Protein AF-X6P1G5-F1 (afdb_monomer_lite)

Sequence (223 aa):
WEVLKRPGCNILEGRSLVERRRFRFILIEAILATDMSKHKRQQDMLTELIDALNEAGVQLEMWGPTDSDDDNNDNDNDGNDNEDPPDDPDNNLQQSKRPSSPPSQIEQQPPPPPREPSVFDNKQELAAVLIPLAVHTADLSNPSKPLRLYRKWADCVMKEFWMQGDREKECGLPVTQVCDRTKTDLPTCQTGFINHVIKPWFEIWTRLLPEKFAGPLFLKNVN

Structure (mmCIF, N/CA/C/O backbone):
data_AF-X6P1G5-F1
#
_entry.id   AF-X6P1G5-F1
#
loop_
_atom_site.group_PDB
_atom_site.id
_atom_site.type_symbol
_atom_site.label_atom_id
_atom_site.label_alt_id
_atom_site.label_comp_id
_atom_site.label_asym_id
_atom_site.label_entity_id
_atom_site.label_seq_id
_atom_site.pdbx_PDB_ins_code
_atom_site.Cartn_x
_atom_site.Cartn_y
_atom_site.Cartn_z
_atom_site.occupancy
_atom_site.B_iso_or_equiv
_atom_site.auth_seq_id
_atom_site.auth_comp_id
_atom_site.auth_asym_id
_atom_site.auth_atom_id
_atom_site.pdbx_PDB_model_num
ATOM 1 N N . TRP A 1 1 ? -18.710 5.880 -2.115 1.00 90.62 1 TRP A N 1
ATOM 2 C CA . TRP A 1 1 ? -19.915 6.419 -1.439 1.00 90.62 1 TRP A CA 1
ATOM 3 C C . TRP A 1 1 ? -21.138 6.435 -2.353 1.00 90.62 1 TRP A C 1
ATOM 5 O O . TRP A 1 1 ? -22.186 5.994 -1.912 1.00 90.62 1 TRP A O 1
ATOM 15 N N . GLU A 1 2 ? -21.025 6.858 -3.620 1.00 94.12 2 GLU A N 1
ATOM 16 C CA . GLU A 1 2 ? -22.164 6.873 -4.566 1.00 94.12 2 GLU A CA 1
ATOM 17 C C . GLU A 1 2 ? -22.845 5.513 -4.764 1.00 94.12 2 GLU A C 1
ATOM 19 O O . GLU A 1 2 ? -24.065 5.444 -4.856 1.00 94.12 2 GLU A O 1
ATOM 24 N N . VAL A 1 3 ? -22.077 4.419 -4.750 1.00 95.25 3 VAL A N 1
ATOM 25 C CA . VAL A 1 3 ? -22.628 3.056 -4.851 1.00 95.25 3 VAL A CA 1
ATOM 26 C C . VAL A 1 3 ? -23.642 2.763 -3.738 1.00 95.25 3 VAL A C 1
ATOM 28 O O . VAL A 1 3 ? -24.663 2.150 -4.016 1.00 95.25 3 VAL A O 1
ATOM 31 N N . LEU A 1 4 ? -23.433 3.276 -2.519 1.00 94.25 4 LEU A N 1
ATOM 32 C CA . LEU A 1 4 ? -24.347 3.063 -1.387 1.00 94.25 4 LEU A CA 1
ATOM 33 C C . LEU A 1 4 ? -25.703 3.765 -1.565 1.00 94.25 4 LEU A C 1
ATOM 35 O O . LEU A 1 4 ? -26.645 3.437 -0.854 1.00 94.25 4 LEU A O 1
ATOM 39 N N . LYS A 1 5 ? -25.818 4.733 -2.488 1.00 93.75 5 LYS A N 1
ATOM 40 C CA . LYS A 1 5 ? -27.093 5.402 -2.799 1.00 93.75 5 LYS A CA 1
ATOM 41 C C . LYS A 1 5 ? -27.990 4.560 -3.709 1.00 93.75 5 LYS A C 1
ATOM 43 O O . LYS A 1 5 ? -29.160 4.890 -3.877 1.00 93.75 5 LYS A O 1
ATOM 48 N N . ARG A 1 6 ? -27.447 3.513 -4.340 1.00 96.69 6 ARG A N 1
ATOM 49 C CA . ARG A 1 6 ? -28.214 2.626 -5.219 1.00 96.69 6 ARG A CA 1
ATOM 50 C C . ARG A 1 6 ? -29.138 1.732 -4.376 1.00 96.69 6 ARG A C 1
ATOM 52 O O . ARG A 1 6 ? -28.715 1.290 -3.303 1.00 96.69 6 ARG A O 1
ATOM 59 N N . PRO A 1 7 ? -30.365 1.437 -4.843 1.00 96.31 7 PRO A N 1
ATOM 60 C CA . PRO A 1 7 ? -31.274 0.532 -4.142 1.00 96.31 7 PRO A CA 1
ATOM 61 C C . PRO A 1 7 ? -30.609 -0.820 -3.851 1.00 96.31 7 PRO A C 1
ATOM 63 O O . PRO A 1 7 ? -29.986 -1.400 -4.736 1.00 96.31 7 PRO A O 1
ATOM 66 N N . GLY A 1 8 ? -30.713 -1.302 -2.609 1.00 95.38 8 GLY A N 1
ATOM 67 C CA . GLY A 1 8 ? -30.140 -2.586 -2.182 1.00 95.38 8 GLY A CA 1
ATOM 68 C C . GLY A 1 8 ? -28.615 -2.616 -1.995 1.00 95.38 8 GLY A C 1
ATOM 69 O O . GLY A 1 8 ? -28.073 -3.665 -1.672 1.00 95.38 8 GLY A O 1
ATOM 70 N N . CYS A 1 9 ? -27.901 -1.497 -2.174 1.00 96.81 9 CYS A N 1
ATOM 71 C CA . CYS A 1 9 ? -26.438 -1.452 -2.033 1.00 96.81 9 CYS A CA 1
ATOM 72 C C . CYS A 1 9 ? -25.950 -0.817 -0.720 1.00 96.81 9 CYS A C 1
ATOM 74 O O . CYS A 1 9 ? -24.741 -0.714 -0.502 1.00 96.81 9 CYS A O 1
ATOM 76 N N . ASN A 1 10 ? -26.848 -0.345 0.149 1.00 96.25 10 ASN A N 1
ATOM 77 C CA . ASN A 1 10 ? -26.461 0.352 1.372 1.00 96.25 10 ASN A CA 1
ATOM 78 C C . ASN A 1 10 ? -26.113 -0.621 2.509 1.00 96.25 10 ASN A C 1
ATOM 80 O O . ASN A 1 10 ? -26.933 -0.896 3.378 1.00 96.25 10 ASN A O 1
ATOM 84 N N . ILE A 1 11 ? -24.856 -1.063 2.567 1.00 96.56 11 ILE A N 1
ATOM 85 C CA . ILE A 1 11 ? -24.353 -1.940 3.644 1.00 96.56 11 ILE A CA 1
ATOM 86 C C . ILE A 1 11 ? -24.387 -1.304 5.049 1.00 96.56 11 ILE A C 1
ATOM 88 O O . ILE A 1 11 ? -24.124 -1.977 6.039 1.00 96.56 11 ILE A O 1
ATOM 92 N N . LEU A 1 12 ? -24.680 -0.002 5.151 1.00 95.94 12 LEU A N 1
ATOM 93 C CA . LEU A 1 12 ? -24.786 0.737 6.414 1.00 95.94 12 LEU A CA 1
ATOM 94 C C . LEU A 1 12 ? -26.245 1.021 6.806 1.00 95.94 12 LEU A C 1
ATOM 96 O O . LEU A 1 12 ? -26.515 1.847 7.692 1.00 95.94 12 LEU A O 1
ATOM 100 N N . GLU A 1 13 ? -27.204 0.396 6.126 1.00 95.00 13 GLU A N 1
ATOM 101 C CA . GLU A 1 13 ? -28.609 0.436 6.512 1.00 95.00 13 GLU A CA 1
ATOM 102 C C . GLU A 1 13 ? -28.791 -0.068 7.958 1.00 95.00 13 GLU A C 1
ATOM 104 O O . GLU A 1 13 ? -28.012 -0.873 8.461 1.00 95.00 13 GLU A O 1
ATOM 109 N N . GLY A 1 14 ? -29.736 0.521 8.695 1.00 94.75 14 GLY A N 1
ATOM 110 C CA . GLY A 1 14 ? -29.936 0.227 10.123 1.00 94.75 14 GLY A CA 1
ATOM 111 C C . GLY A 1 14 ? -28.901 0.815 11.099 1.00 94.75 14 GLY A C 1
ATOM 112 O O . GLY A 1 14 ? -29.164 0.838 12.296 1.00 94.75 14 GLY A O 1
ATOM 113 N N . ARG A 1 15 ? -27.760 1.347 10.633 1.00 96.44 15 ARG A N 1
ATOM 114 C CA . ARG A 1 15 ? -26.762 2.005 11.506 1.00 96.44 15 ARG A CA 1
ATOM 115 C C . ARG A 1 15 ? -27.118 3.452 11.840 1.00 96.44 15 ARG A C 1
ATOM 117 O O . ARG A 1 15 ? -27.667 4.176 11.004 1.00 96.44 15 ARG A O 1
ATOM 124 N N . SER A 1 16 ? -26.756 3.887 13.044 1.00 97.19 16 SER A N 1
ATOM 125 C CA . SER A 1 16 ? -26.960 5.256 13.521 1.00 97.19 16 SER A CA 1
ATOM 126 C C . SER A 1 16 ? -26.148 6.273 12.712 1.00 97.19 16 SER A C 1
ATOM 128 O O . SER A 1 16 ? -25.153 5.955 12.053 1.00 97.19 16 SER A O 1
ATOM 130 N N . LEU A 1 17 ? -26.546 7.547 12.778 1.00 94.94 17 LEU A N 1
ATOM 131 C CA . LEU A 1 17 ? -25.821 8.623 12.098 1.00 94.94 17 LEU A CA 1
ATOM 132 C C . LEU A 1 17 ? -24.373 8.756 12.599 1.00 94.94 17 LEU A C 1
ATOM 134 O O . LEU A 1 17 ? -23.481 9.062 11.807 1.00 94.94 17 LEU A O 1
ATOM 138 N N . VAL A 1 18 ? -24.139 8.517 13.892 1.00 95.50 18 VAL A N 1
ATOM 139 C CA . VAL A 1 18 ? -22.808 8.593 14.511 1.00 95.50 18 VAL A CA 1
ATOM 140 C C . VAL A 1 18 ? -21.906 7.481 13.977 1.00 95.50 18 VAL A C 1
ATOM 142 O O . VAL A 1 18 ? -20.815 7.773 13.487 1.00 95.50 18 VAL A O 1
ATOM 145 N N . GLU A 1 19 ? -22.386 6.235 13.956 1.00 93.75 19 GLU A N 1
ATOM 146 C CA . GLU A 1 19 ? -21.643 5.096 13.396 1.00 93.75 19 GLU A CA 1
ATOM 147 C C . GLU A 1 19 ? -21.334 5.302 11.912 1.00 93.75 19 GLU A C 1
ATOM 149 O O . GLU A 1 19 ? -20.202 5.104 11.480 1.00 93.75 19 GLU A O 1
ATOM 154 N N . ARG A 1 20 ? -22.309 5.775 11.122 1.00 95.00 20 ARG A N 1
ATOM 155 C CA . ARG A 1 20 ? -22.105 6.053 9.690 1.00 95.00 20 ARG A CA 1
ATOM 156 C C . ARG A 1 20 ? -21.052 7.129 9.453 1.00 95.00 20 ARG A C 1
ATOM 158 O O . ARG A 1 20 ? -20.238 6.993 8.539 1.00 95.00 20 ARG A O 1
ATOM 165 N N . ARG A 1 21 ? -21.057 8.199 10.257 1.00 94.31 21 ARG A N 1
ATOM 166 C CA . ARG A 1 21 ? -20.034 9.255 10.195 1.00 94.31 21 ARG A CA 1
ATOM 167 C C . ARG A 1 21 ? -18.659 8.701 10.554 1.00 94.31 21 ARG A C 1
ATOM 169 O O . ARG A 1 21 ? -17.701 8.989 9.842 1.00 94.31 21 ARG A O 1
ATOM 176 N N . ARG A 1 22 ? -18.572 7.874 11.598 1.00 93.00 22 ARG A N 1
ATOM 177 C CA . ARG A 1 22 ? -17.311 7.262 12.031 1.00 93.00 22 ARG A CA 1
ATOM 178 C C . ARG A 1 22 ? -16.761 6.276 11.005 1.00 93.00 22 ARG A C 1
ATOM 180 O O . ARG A 1 22 ? -15.595 6.381 10.645 1.00 93.00 22 ARG A O 1
ATOM 187 N N . PHE A 1 23 ? -17.601 5.387 10.482 1.00 94.75 23 PHE A N 1
ATOM 188 C CA . PHE A 1 23 ? -17.235 4.468 9.405 1.00 94.75 23 PHE A CA 1
ATOM 189 C C . PHE A 1 23 ? -16.719 5.232 8.187 1.00 94.75 23 PHE A C 1
ATOM 191 O O . PHE A 1 23 ? -15.661 4.916 7.654 1.00 94.75 23 PHE A O 1
ATOM 198 N N . ARG A 1 24 ? -17.441 6.282 7.768 1.00 95.38 24 ARG A N 1
ATOM 199 C CA . ARG A 1 24 ? -17.026 7.119 6.641 1.00 95.38 24 ARG A CA 1
ATOM 200 C C . ARG A 1 24 ? -15.668 7.769 6.889 1.00 95.38 24 ARG A C 1
ATOM 202 O O . ARG A 1 24 ? -14.870 7.806 5.964 1.00 95.38 24 ARG A O 1
ATOM 209 N N . PHE A 1 25 ? -15.431 8.280 8.096 1.00 95.50 25 PHE A N 1
ATOM 210 C CA . PHE A 1 25 ? -14.145 8.859 8.472 1.00 95.50 25 PHE A CA 1
ATOM 211 C C . PHE A 1 25 ? -13.016 7.832 8.314 1.00 95.50 25 PHE A C 1
ATOM 213 O O . PHE A 1 25 ? -12.115 8.059 7.518 1.00 95.50 25 PHE A O 1
ATOM 220 N N . ILE A 1 26 ? -13.122 6.668 8.963 1.00 95.50 26 ILE A N 1
ATOM 221 C CA . ILE A 1 26 ? -12.082 5.626 8.904 1.00 95.50 26 ILE A CA 1
ATOM 222 C C . ILE A 1 26 ? -11.867 5.134 7.468 1.00 95.50 26 ILE A C 1
ATOM 224 O O . ILE A 1 26 ? -10.730 4.960 7.046 1.00 95.50 26 ILE A O 1
ATOM 228 N N . LEU A 1 27 ? -12.940 4.945 6.694 1.00 95.88 27 LEU A N 1
ATOM 229 C CA . LEU A 1 27 ? -12.841 4.519 5.298 1.00 95.88 27 LEU A CA 1
ATOM 230 C C . LEU A 1 27 ? -12.088 5.542 4.436 1.00 95.88 27 LEU A C 1
ATOM 232 O O . LEU A 1 27 ? -11.303 5.152 3.578 1.00 95.88 27 LEU A O 1
ATOM 236 N N . ILE A 1 28 ? -12.340 6.838 4.638 1.00 96.31 28 ILE A N 1
ATOM 237 C CA . ILE A 1 28 ? -11.626 7.898 3.918 1.00 96.31 28 ILE A CA 1
ATOM 238 C C . ILE A 1 28 ? -10.151 7.884 4.307 1.00 96.31 28 ILE A C 1
ATOM 240 O O . ILE A 1 28 ? -9.313 7.850 3.413 1.00 96.31 28 ILE A O 1
ATOM 244 N N . GLU A 1 29 ? -9.838 7.846 5.603 1.00 95.94 29 GLU A N 1
ATOM 245 C CA . GLU A 1 29 ? -8.451 7.790 6.079 1.00 95.94 29 GLU A CA 1
ATOM 246 C C . GLU A 1 29 ? -7.717 6.558 5.535 1.00 95.94 29 GLU A C 1
ATOM 248 O O . GLU A 1 29 ? -6.589 6.673 5.069 1.00 95.94 29 GLU A O 1
ATOM 253 N N . ALA A 1 30 ? -8.373 5.395 5.498 1.00 96.94 30 ALA A N 1
ATOM 254 C CA . ALA A 1 30 ? -7.795 4.174 4.946 1.00 96.94 30 ALA A CA 1
ATOM 255 C C . ALA A 1 30 ? -7.511 4.267 3.440 1.00 96.94 30 ALA A C 1
ATOM 257 O O . ALA A 1 30 ? -6.488 3.767 2.990 1.00 96.94 30 ALA A O 1
ATOM 258 N N . ILE A 1 31 ? -8.378 4.926 2.665 1.00 96.62 31 ILE A N 1
ATOM 259 C CA . ILE A 1 31 ? -8.140 5.161 1.232 1.00 96.62 31 ILE A CA 1
ATOM 260 C C . ILE A 1 31 ? -7.020 6.186 1.031 1.00 96.62 31 ILE A C 1
ATOM 262 O O . ILE A 1 31 ? -6.157 5.997 0.186 1.00 96.62 31 ILE A O 1
ATOM 266 N N . LEU A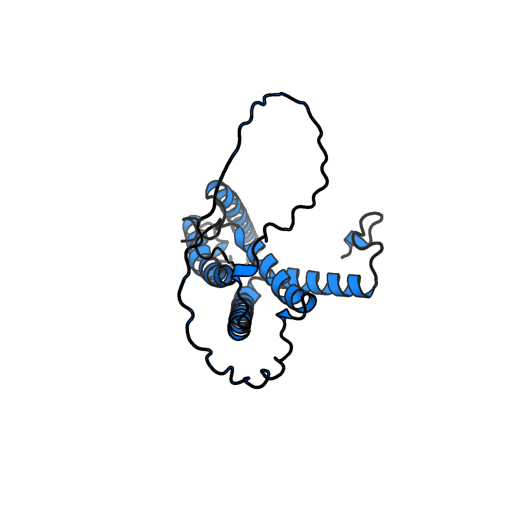 1 32 ? -7.009 7.280 1.796 1.00 96.19 32 LEU A N 1
ATOM 267 C CA . LEU A 1 32 ? -5.955 8.295 1.689 1.00 96.19 32 LEU A CA 1
ATOM 268 C C . LEU A 1 32 ? -4.589 7.748 2.114 1.00 96.19 32 LEU A C 1
ATOM 270 O O . LEU A 1 32 ? -3.563 8.176 1.590 1.00 96.19 32 LEU A O 1
ATOM 274 N N . ALA A 1 33 ? -4.580 6.779 3.026 1.00 95.62 33 ALA A N 1
ATOM 275 C CA . ALA A 1 33 ? -3.389 6.053 3.422 1.00 95.62 33 ALA A CA 1
ATOM 276 C C . ALA A 1 33 ? -2.787 5.215 2.278 1.00 95.62 33 ALA A C 1
ATOM 278 O O . ALA A 1 33 ? -1.587 4.994 2.286 1.00 95.62 33 ALA A O 1
ATOM 279 N N . THR A 1 34 ? -3.525 4.795 1.248 1.00 96.38 34 THR A N 1
ATOM 280 C CA . THR A 1 34 ? -2.902 4.029 0.146 1.00 96.38 34 THR A CA 1
ATOM 281 C C . THR A 1 34 ? -2.079 4.904 -0.811 1.00 96.38 34 THR A C 1
ATOM 283 O O . THR A 1 34 ? -1.467 4.401 -1.749 1.00 96.38 34 THR A O 1
ATOM 286 N N . ASP A 1 35 ? -2.058 6.228 -0.623 1.00 97.06 35 ASP A N 1
ATOM 287 C CA . ASP A 1 35 ? -1.225 7.123 -1.423 1.00 97.06 35 ASP A CA 1
ATOM 288 C C . ASP A 1 35 ? 0.267 6.916 -1.110 1.00 97.06 35 ASP A C 1
ATOM 290 O O . ASP A 1 35 ? 0.769 7.280 -0.042 1.00 97.06 35 ASP A O 1
ATOM 294 N N . MET A 1 36 ? 1.015 6.409 -2.094 1.00 95.94 36 MET A N 1
ATOM 295 C CA . MET A 1 36 ? 2.459 6.195 -1.986 1.00 95.94 36 MET A CA 1
ATOM 296 C C . MET A 1 36 ? 3.260 7.478 -1.718 1.00 95.94 36 MET A C 1
ATOM 298 O O . MET A 1 36 ? 4.347 7.394 -1.145 1.00 95.94 36 MET A O 1
ATOM 302 N N . SER A 1 37 ? 2.733 8.669 -2.032 1.00 96.19 37 SER A N 1
ATOM 303 C CA . SER A 1 37 ? 3.360 9.944 -1.648 1.00 96.19 37 SER A CA 1
ATOM 304 C C . SER A 1 37 ? 3.389 10.158 -0.127 1.00 96.19 37 SER A C 1
ATOM 306 O O . SER A 1 37 ? 4.204 10.928 0.386 1.00 96.19 37 SER A O 1
ATOM 308 N N . LYS A 1 38 ? 2.515 9.462 0.612 1.00 94.56 38 LYS A N 1
ATOM 309 C CA . LYS A 1 38 ? 2.412 9.494 2.077 1.00 94.56 38 LYS A CA 1
ATOM 310 C C . LYS A 1 38 ? 3.144 8.342 2.754 1.00 94.56 38 LYS A C 1
ATOM 312 O O . LYS A 1 38 ? 3.280 8.386 3.975 1.00 94.56 38 LYS A O 1
ATOM 317 N N . HIS A 1 39 ? 3.688 7.387 1.993 1.00 96.56 39 HIS A N 1
ATOM 318 C CA . HIS A 1 39 ? 4.346 6.186 2.519 1.00 96.56 39 HIS A CA 1
ATOM 319 C C . HIS A 1 39 ? 5.365 6.498 3.617 1.00 96.56 39 HIS A C 1
ATOM 321 O O . HIS A 1 39 ? 5.341 5.879 4.680 1.00 96.56 39 HIS A O 1
ATOM 327 N N . LYS A 1 40 ? 6.214 7.515 3.414 1.00 95.31 40 LYS A N 1
ATOM 328 C CA . LYS A 1 40 ? 7.201 7.897 4.430 1.00 95.31 40 LYS A CA 1
ATOM 329 C C . LYS A 1 40 ? 6.547 8.373 5.728 1.00 95.31 40 LYS A C 1
ATOM 331 O O . LYS A 1 40 ? 6.916 7.907 6.798 1.00 95.31 40 LYS A O 1
ATOM 336 N N . ARG A 1 41 ? 5.523 9.225 5.636 1.00 94.81 41 ARG A N 1
ATOM 337 C CA . ARG A 1 41 ? 4.779 9.681 6.815 1.00 94.81 41 ARG A CA 1
ATOM 338 C C . ARG A 1 41 ? 4.079 8.526 7.527 1.00 94.81 41 ARG A C 1
ATOM 340 O O . ARG A 1 41 ? 3.972 8.545 8.744 1.00 94.81 41 ARG A O 1
ATOM 347 N N . GLN A 1 42 ? 3.613 7.519 6.798 1.00 95.19 42 GLN A N 1
ATOM 348 C CA . GLN A 1 42 ? 3.010 6.338 7.412 1.00 95.19 42 GLN A CA 1
ATOM 349 C C . GLN A 1 42 ? 4.028 5.474 8.153 1.00 95.19 42 GLN A C 1
ATOM 351 O O . GLN A 1 42 ? 3.686 4.944 9.204 1.00 95.19 42 GLN A O 1
ATOM 356 N N . GLN A 1 43 ? 5.266 5.362 7.653 1.00 94.69 43 GLN A N 1
ATOM 357 C CA . GLN A 1 43 ? 6.347 4.707 8.399 1.00 94.69 43 GLN A CA 1
ATOM 358 C C . GLN A 1 43 ? 6.611 5.433 9.721 1.00 94.69 43 GLN A C 1
ATOM 360 O O . GLN A 1 43 ? 6.775 4.787 10.756 1.00 94.69 43 GLN A O 1
ATOM 365 N N . ASP A 1 44 ? 6.626 6.768 9.683 1.00 94.69 44 ASP A N 1
ATOM 366 C CA . ASP A 1 44 ? 6.851 7.591 10.871 1.00 94.69 44 ASP A CA 1
ATOM 367 C C . ASP A 1 44 ? 5.701 7.401 11.878 1.00 94.69 44 ASP A C 1
ATOM 369 O O . ASP A 1 44 ? 5.955 7.049 13.025 1.00 94.69 44 ASP A O 1
ATOM 373 N N . MET A 1 45 ? 4.439 7.480 11.431 1.00 91.81 45 MET A N 1
ATOM 374 C CA . MET A 1 45 ? 3.263 7.230 12.285 1.00 91.81 45 MET A CA 1
ATOM 375 C C . MET A 1 45 ? 3.255 5.822 12.895 1.00 91.81 45 MET A C 1
ATOM 377 O O . MET A 1 45 ? 2.889 5.646 14.054 1.00 91.81 45 MET A O 1
ATOM 381 N N . LEU A 1 46 ? 3.643 4.805 12.122 1.00 91.62 46 LEU A N 1
ATOM 382 C CA . LEU A 1 46 ? 3.733 3.432 12.611 1.00 91.62 46 LEU A CA 1
ATOM 383 C C . LEU A 1 46 ? 4.825 3.291 13.682 1.00 91.62 46 LEU A C 1
ATOM 385 O O . LEU A 1 46 ? 4.623 2.599 14.676 1.00 91.62 46 LEU A O 1
ATOM 389 N N . THR A 1 47 ? 5.960 3.967 13.495 1.00 91.94 47 THR A N 1
ATOM 390 C CA . THR A 1 47 ? 7.060 3.988 14.469 1.00 91.94 47 THR A CA 1
ATOM 391 C C . THR A 1 47 ? 6.635 4.690 15.757 1.00 91.94 47 THR A C 1
ATOM 393 O O . THR A 1 47 ? 6.780 4.107 16.826 1.00 91.94 47 THR A O 1
ATOM 396 N N . GLU A 1 48 ? 6.024 5.874 15.653 1.00 90.50 48 GLU A N 1
ATOM 397 C CA . GLU A 1 48 ? 5.472 6.622 16.793 1.00 90.50 48 GLU A CA 1
ATOM 398 C C . GLU A 1 48 ? 4.463 5.777 17.585 1.00 90.50 48 GLU A C 1
ATOM 400 O O . GLU A 1 48 ? 4.496 5.750 18.814 1.00 90.50 48 GLU A O 1
ATOM 405 N N . LEU A 1 49 ? 3.597 5.031 16.890 1.00 87.56 49 LEU A N 1
ATOM 406 C CA . LEU A 1 49 ? 2.643 4.128 17.529 1.00 87.56 49 LEU A CA 1
ATOM 407 C C . LEU A 1 49 ? 3.340 3.004 18.307 1.00 87.56 49 LEU A C 1
ATOM 409 O O . LEU A 1 49 ? 2.933 2.693 19.425 1.00 87.56 49 LEU A O 1
ATOM 413 N N . ILE A 1 50 ? 4.370 2.384 17.726 1.00 85.62 50 ILE A N 1
ATOM 414 C CA . ILE A 1 50 ? 5.142 1.321 18.386 1.00 85.62 50 ILE A CA 1
ATOM 415 C C . ILE A 1 50 ? 5.879 1.861 19.612 1.00 85.62 50 ILE A C 1
ATOM 417 O O . ILE A 1 50 ? 5.927 1.194 20.644 1.00 85.62 50 ILE A O 1
ATOM 421 N N . ASP A 1 51 ? 6.458 3.052 19.519 1.00 86.19 51 ASP A N 1
ATOM 422 C CA . ASP A 1 51 ? 7.189 3.648 20.633 1.00 86.19 51 ASP A CA 1
ATOM 423 C C . ASP A 1 51 ? 6.221 3.999 21.775 1.00 86.19 51 ASP A C 1
ATOM 425 O O . ASP A 1 51 ? 6.454 3.594 22.915 1.00 86.19 51 ASP A O 1
ATOM 429 N N . ALA A 1 52 ? 5.055 4.573 21.455 1.00 83.62 52 ALA A N 1
ATOM 430 C CA . ALA A 1 52 ? 3.983 4.799 22.423 1.00 83.62 52 ALA A CA 1
ATOM 431 C C . ALA A 1 52 ? 3.465 3.492 23.062 1.00 83.62 52 ALA A C 1
ATOM 433 O O . ALA A 1 52 ? 3.176 3.469 24.257 1.00 83.62 52 ALA A O 1
ATOM 434 N N . LEU A 1 53 ? 3.366 2.392 22.299 1.00 78.19 53 LEU A N 1
ATOM 435 C CA . LEU A 1 53 ? 3.012 1.057 22.815 1.00 78.19 53 LEU A CA 1
ATOM 436 C C . LEU A 1 53 ? 4.031 0.548 23.843 1.00 78.19 53 LEU A C 1
ATOM 438 O O . LEU A 1 53 ? 3.650 0.018 24.891 1.00 78.19 53 LEU A O 1
ATOM 442 N N . ASN A 1 54 ? 5.320 0.717 23.546 1.00 79.62 54 ASN A N 1
ATOM 443 C CA . ASN A 1 54 ? 6.406 0.272 24.415 1.00 79.62 54 ASN A CA 1
ATOM 444 C C . ASN A 1 54 ? 6.485 1.108 25.698 1.00 79.62 54 ASN A C 1
ATOM 446 O O . ASN A 1 54 ? 6.615 0.542 26.782 1.00 79.62 54 ASN A O 1
ATOM 450 N N . GLU A 1 55 ? 6.351 2.433 25.601 1.00 82.31 55 GLU A N 1
ATOM 451 C CA . GLU A 1 55 ? 6.294 3.340 26.761 1.00 82.31 55 GLU A CA 1
ATOM 452 C C . GLU A 1 55 ? 5.082 3.047 27.651 1.00 82.31 55 GLU A C 1
ATOM 454 O O . GLU A 1 55 ? 5.155 3.087 28.879 1.00 82.31 55 GLU A O 1
ATOM 459 N N . ALA A 1 56 ? 3.972 2.663 27.026 1.00 75.56 56 ALA A N 1
ATOM 460 C CA . ALA A 1 56 ? 2.774 2.194 27.691 1.00 75.56 56 ALA A CA 1
ATOM 461 C C . ALA A 1 56 ? 2.938 0.797 28.346 1.00 75.56 56 ALA A C 1
ATOM 463 O O . ALA A 1 56 ? 2.014 0.313 29.007 1.00 75.56 56 ALA A O 1
ATOM 464 N N . GLY A 1 57 ? 4.063 0.104 28.174 1.00 71.00 57 GLY A N 1
ATOM 465 C CA . GLY A 1 57 ? 4.260 -1.242 28.718 1.00 71.00 57 GLY A CA 1
ATOM 466 C C . GLY A 1 57 ? 3.218 -2.257 28.229 1.00 71.00 57 GLY A C 1
ATOM 467 O O . GLY A 1 57 ? 2.934 -3.230 28.928 1.00 71.00 57 GLY A O 1
ATOM 468 N N . VAL A 1 58 ? 2.604 -2.017 27.062 1.00 70.88 58 VAL A N 1
ATOM 469 C CA . VAL A 1 58 ? 1.631 -2.941 26.471 1.00 70.88 58 VAL A CA 1
ATOM 470 C C . VAL A 1 58 ? 2.397 -4.138 25.924 1.00 70.88 58 VAL A C 1
ATOM 472 O O . VAL A 1 58 ? 3.219 -4.005 25.018 1.00 70.88 58 VAL A O 1
ATOM 475 N N . GLN A 1 59 ? 2.117 -5.328 26.455 1.00 65.94 59 GLN A N 1
ATOM 476 C CA . GLN A 1 59 ? 2.677 -6.561 25.912 1.00 65.94 59 GLN A CA 1
ATOM 477 C C . GLN A 1 59 ? 1.944 -6.930 24.620 1.00 65.94 59 GLN A C 1
ATOM 479 O O . GLN A 1 59 ? 0.885 -7.553 24.646 1.00 65.94 59 GLN A O 1
ATOM 484 N N . LEU A 1 60 ? 2.528 -6.557 23.479 1.00 63.84 60 LEU A N 1
ATOM 485 C CA . LEU A 1 60 ? 2.015 -6.890 22.140 1.00 63.84 60 LEU A CA 1
ATOM 486 C C . LEU A 1 60 ? 1.864 -8.403 21.904 1.00 63.84 60 LEU A C 1
ATOM 488 O O . LEU A 1 60 ? 1.087 -8.827 21.055 1.00 63.84 60 LEU A O 1
ATOM 492 N N . GLU A 1 61 ? 2.568 -9.221 22.687 1.00 61.03 61 GLU A N 1
ATOM 493 C CA . GLU A 1 61 ? 2.491 -10.684 22.639 1.00 61.03 61 GLU A CA 1
ATOM 494 C C . GLU A 1 61 ? 1.114 -11.232 23.053 1.00 61.03 61 GLU A C 1
ATOM 496 O O . GLU A 1 61 ? 0.723 -12.305 22.605 1.00 61.03 61 GLU A O 1
ATOM 501 N N . MET A 1 62 ? 0.332 -10.467 23.826 1.00 58.31 62 MET A N 1
ATOM 502 C CA . MET A 1 62 ? -1.022 -10.841 24.258 1.00 58.31 62 MET A CA 1
ATOM 503 C C . MET A 1 62 ? -2.116 -10.582 23.210 1.00 58.31 62 MET A C 1
ATOM 505 O O . MET A 1 62 ? -3.279 -10.867 23.474 1.00 58.31 62 MET A O 1
ATOM 509 N N . TRP A 1 63 ? -1.793 -10.006 22.046 1.00 62.38 63 TRP A N 1
ATOM 510 C CA . TRP A 1 63 ? -2.782 -9.713 20.992 1.00 62.38 63 TRP A CA 1
ATOM 511 C C . TRP A 1 63 ? -3.016 -10.889 20.026 1.00 62.38 63 TRP A C 1
ATOM 513 O O . TRP A 1 63 ? -3.747 -10.741 19.046 1.00 62.38 63 TRP A O 1
ATOM 523 N N . GLY A 1 64 ? -2.388 -12.042 20.274 1.00 54.91 64 GLY A N 1
ATOM 524 C CA . GLY A 1 64 ? -2.699 -13.288 19.572 1.00 54.91 64 GLY A CA 1
ATOM 525 C C . GLY A 1 64 ? -4.069 -13.854 19.976 1.00 54.91 64 GLY A C 1
ATOM 526 O O . GLY A 1 64 ? -4.646 -13.399 20.965 1.00 54.91 64 GLY A O 1
ATOM 527 N N . PRO A 1 65 ? -4.601 -14.842 19.234 1.00 51.97 65 PRO A N 1
ATOM 528 C CA . PRO A 1 65 ? -5.810 -15.551 19.638 1.00 51.97 65 PRO A CA 1
ATOM 529 C C . PRO A 1 65 ? -5.602 -16.133 21.038 1.00 51.97 65 PRO A C 1
ATOM 531 O O . PRO A 1 65 ? -4.701 -16.943 21.249 1.00 51.97 65 PRO A O 1
ATOM 534 N N . THR A 1 66 ? -6.393 -15.692 22.010 1.00 50.34 66 THR A N 1
ATOM 535 C CA . THR A 1 66 ? -6.541 -16.423 23.266 1.00 50.34 66 THR A CA 1
ATOM 536 C C . THR A 1 66 ? -7.360 -17.669 22.961 1.00 50.34 66 THR A C 1
ATOM 538 O O . THR A 1 66 ? -8.383 -17.546 22.290 1.00 50.34 66 THR A O 1
ATOM 541 N N . ASP A 1 67 ? -6.962 -18.835 23.473 1.00 52.56 67 ASP A N 1
ATOM 542 C CA . ASP A 1 67 ? -7.659 -20.132 23.325 1.00 52.56 67 ASP A CA 1
ATOM 543 C C . ASP A 1 67 ? -9.110 -20.149 23.886 1.00 52.56 67 ASP A C 1
ATOM 545 O O . ASP A 1 67 ? -9.675 -21.202 24.160 1.00 52.56 67 ASP A O 1
ATOM 549 N N . SER A 1 68 ? -9.721 -18.985 24.122 1.00 47.78 68 SER A N 1
ATOM 550 C CA . SER A 1 68 ? -11.033 -18.788 24.734 1.00 47.78 68 SER A CA 1
ATOM 551 C C . SER A 1 68 ? -12.112 -18.246 23.790 1.00 47.78 68 SER A C 1
ATOM 553 O O . SER A 1 68 ? -13.235 -18.065 24.248 1.00 47.78 68 SER A O 1
ATOM 555 N N . ASP A 1 69 ? -11.811 -18.000 22.511 1.00 44.50 69 ASP A N 1
ATOM 556 C CA . ASP A 1 69 ? -12.818 -17.602 21.506 1.00 44.50 69 ASP A CA 1
ATOM 557 C C . ASP A 1 69 ? -13.402 -18.819 20.747 1.00 44.50 69 ASP A C 1
ATOM 559 O O . ASP A 1 69 ? -13.752 -18.719 19.571 1.00 44.50 69 ASP A O 1
ATOM 563 N N . ASP A 1 70 ? -13.528 -19.973 21.417 1.00 43.97 70 ASP A N 1
ATOM 564 C CA . ASP A 1 70 ? -14.399 -21.061 20.955 1.00 43.97 70 ASP A CA 1
ATOM 565 C C . ASP A 1 70 ? -15.843 -20.747 21.376 1.00 43.97 70 ASP A C 1
ATOM 567 O O . ASP A 1 70 ? -16.286 -21.032 22.496 1.00 43.97 70 ASP A O 1
ATOM 571 N N . ASP A 1 71 ? -16.585 -20.145 20.444 1.00 41.03 71 ASP A N 1
ATOM 572 C CA . ASP A 1 71 ? -18.045 -20.201 20.398 1.00 41.03 71 ASP A CA 1
ATOM 573 C C . ASP A 1 71 ? -18.468 -21.683 20.341 1.00 41.03 71 ASP A C 1
ATOM 575 O O . ASP A 1 71 ? -18.660 -22.281 19.284 1.00 41.03 71 ASP A O 1
ATOM 579 N N . ASN A 1 72 ? -18.609 -22.296 21.516 1.00 43.16 72 ASN A N 1
ATOM 580 C CA . ASN A 1 72 ? -19.289 -23.571 21.696 1.00 43.16 72 ASN A CA 1
ATOM 581 C C . ASN A 1 72 ? -20.764 -23.413 21.310 1.00 43.16 72 ASN A C 1
ATOM 583 O O . ASN A 1 72 ? -21.581 -23.100 22.178 1.00 43.16 72 ASN A O 1
ATOM 587 N N . ASN A 1 73 ? -21.117 -23.657 20.043 1.00 43.34 73 ASN A N 1
ATOM 588 C CA . ASN A 1 73 ? -22.410 -24.251 19.698 1.00 43.34 73 ASN A CA 1
ATOM 589 C C . ASN A 1 73 ? -22.470 -24.791 18.255 1.00 43.34 73 ASN A C 1
ATOM 591 O O . ASN A 1 73 ? -23.246 -24.284 17.453 1.00 43.34 73 ASN A O 1
ATOM 595 N N . ASP A 1 74 ? -21.729 -25.855 17.948 1.00 39.25 74 ASP A N 1
ATOM 596 C CA . ASP A 1 74 ? -22.133 -26.788 16.889 1.00 39.25 74 ASP A CA 1
ATOM 597 C C . ASP A 1 74 ? -22.227 -28.192 17.499 1.00 39.25 74 ASP A C 1
ATOM 599 O O . ASP A 1 74 ? -21.254 -28.928 17.654 1.00 39.25 74 ASP A O 1
ATOM 603 N N . ASN A 1 75 ? -23.446 -28.519 17.933 1.00 36.91 75 ASN A N 1
ATOM 604 C CA . ASN A 1 75 ? -23.861 -29.855 18.343 1.00 36.91 75 ASN A CA 1
ATOM 605 C C . ASN A 1 75 ? -24.037 -30.716 17.081 1.00 36.91 75 ASN A C 1
ATOM 607 O O . ASN A 1 75 ? -25.160 -30.901 16.611 1.00 36.91 75 ASN A O 1
ATOM 611 N N . ASP A 1 76 ? -22.945 -31.263 16.555 1.00 37.00 76 ASP A N 1
ATOM 612 C CA . ASP A 1 76 ? -23.012 -32.407 15.647 1.00 37.00 76 ASP A CA 1
ATOM 613 C C . ASP A 1 76 ? -22.826 -33.692 16.460 1.00 37.00 76 ASP A C 1
ATOM 615 O O . ASP A 1 76 ? -21.732 -34.119 16.826 1.00 37.00 76 ASP A O 1
ATOM 619 N N . ASN A 1 77 ? -23.975 -34.267 16.799 1.00 35.72 77 ASN A N 1
ATOM 620 C CA . ASN A 1 77 ? -24.139 -35.569 17.415 1.00 35.72 77 ASN A CA 1
ATOM 621 C C . ASN A 1 77 ? -23.979 -36.651 16.338 1.00 35.72 77 ASN A C 1
ATOM 623 O O . ASN A 1 77 ? -24.881 -36.805 15.514 1.00 35.72 77 ASN A O 1
ATOM 627 N N . ASP A 1 78 ? -22.897 -37.432 16.376 1.00 33.81 78 ASP A N 1
ATOM 628 C CA . ASP A 1 78 ? -22.864 -38.725 15.688 1.00 33.81 78 ASP A CA 1
ATOM 629 C C . ASP A 1 78 ? -22.113 -39.799 16.497 1.00 33.81 78 ASP A C 1
ATOM 631 O O . ASP A 1 78 ? -20.917 -39.703 16.760 1.00 33.81 78 ASP A O 1
ATOM 635 N N . GLY A 1 79 ? -22.887 -40.805 16.918 1.00 31.77 79 GLY A N 1
ATOM 636 C CA . GLY A 1 79 ? -22.540 -42.229 16.905 1.00 31.77 79 GLY A CA 1
ATOM 637 C C . GLY A 1 79 ? -21.282 -42.742 17.616 1.00 31.77 79 GLY A C 1
ATOM 638 O O . GLY A 1 79 ? -20.242 -42.894 16.993 1.00 31.77 79 GLY A O 1
ATOM 639 N N . ASN A 1 80 ? -21.459 -43.146 18.880 1.00 31.41 80 ASN A N 1
ATOM 640 C CA . ASN A 1 80 ? -21.194 -44.488 19.440 1.00 31.41 80 ASN A CA 1
ATOM 641 C C . ASN A 1 80 ? -19.987 -45.315 18.924 1.00 31.41 80 ASN A C 1
ATOM 643 O O . ASN A 1 80 ? -19.960 -45.703 17.764 1.00 31.41 80 ASN A O 1
ATOM 647 N N . ASP A 1 81 ? -19.102 -45.747 19.835 1.00 34.00 81 ASP A N 1
ATOM 648 C CA . ASP A 1 81 ? -18.961 -47.173 20.201 1.00 34.00 81 ASP A CA 1
ATOM 649 C C . ASP A 1 81 ? -17.964 -47.384 21.370 1.00 34.00 81 ASP A C 1
ATOM 651 O O . ASP A 1 81 ? -16.791 -47.036 21.294 1.00 34.00 81 ASP A O 1
ATOM 655 N N . ASN A 1 82 ? -18.523 -47.930 22.458 1.00 34.06 82 ASN A N 1
ATOM 656 C CA . ASN A 1 82 ? -18.013 -48.848 23.495 1.00 34.06 82 ASN A CA 1
ATOM 657 C C . ASN A 1 82 ? -16.494 -49.073 23.686 1.00 34.06 82 ASN A C 1
ATOM 659 O O . ASN A 1 82 ? -15.806 -49.481 22.758 1.00 34.06 82 ASN A O 1
ATOM 663 N N . GLU A 1 83 ? -16.029 -49.008 24.946 1.00 31.44 83 GLU A N 1
ATOM 664 C CA . GLU A 1 83 ? -15.624 -50.181 25.767 1.00 31.44 83 GLU A CA 1
ATOM 665 C C . GLU A 1 83 ? -14.962 -49.734 27.103 1.00 31.44 83 GLU A C 1
ATOM 667 O O . GLU A 1 83 ? -13.805 -49.327 27.135 1.00 31.44 83 GLU A O 1
ATOM 672 N N . ASP A 1 84 ? -15.700 -49.841 28.217 1.00 34.56 84 ASP A N 1
ATOM 673 C CA . ASP A 1 84 ? -15.164 -50.175 29.562 1.00 34.56 84 ASP A CA 1
ATOM 674 C C . ASP A 1 84 ? -15.108 -51.728 29.681 1.00 34.56 84 ASP A C 1
ATOM 676 O O . ASP A 1 84 ? -15.724 -52.364 28.813 1.00 34.56 84 ASP A O 1
ATOM 680 N N . PRO A 1 85 ? -14.524 -52.420 30.708 1.00 53.75 85 PRO A N 1
ATOM 681 C CA . PRO A 1 85 ? -14.164 -52.003 32.092 1.00 53.75 85 PRO A CA 1
ATOM 682 C C . PRO A 1 85 ? -12.881 -52.759 32.628 1.00 53.75 85 PRO A C 1
ATOM 684 O O . PRO A 1 85 ? -12.079 -53.174 31.787 1.00 53.75 85 PRO A O 1
ATOM 687 N N . PRO A 1 86 ? -12.650 -53.093 33.935 1.00 48.38 86 PRO A N 1
ATOM 688 C CA . PRO A 1 86 ? -13.236 -52.658 35.219 1.00 48.38 86 PRO A CA 1
ATOM 689 C C . PRO A 1 86 ? -12.228 -52.277 36.348 1.00 48.38 86 PRO A C 1
ATOM 691 O O . PRO A 1 86 ? -11.012 -52.423 36.237 1.00 48.38 86 PRO A O 1
ATOM 694 N N . ASP A 1 87 ? -12.834 -51.822 37.449 1.00 37.91 87 ASP A N 1
ATOM 695 C CA . ASP A 1 87 ? -12.369 -51.477 38.805 1.00 37.91 87 ASP A CA 1
ATOM 696 C C . ASP A 1 87 ? -11.352 -52.405 39.510 1.00 37.91 87 ASP A C 1
ATOM 698 O O . ASP A 1 87 ? -11.425 -53.624 39.371 1.00 37.91 87 ASP A O 1
ATOM 702 N N . ASP A 1 88 ? -10.501 -51.832 40.383 1.00 43.81 88 ASP A N 1
ATOM 703 C CA . ASP A 1 88 ? -10.470 -52.112 41.845 1.00 43.81 88 ASP A CA 1
ATOM 704 C C . ASP A 1 88 ? -9.537 -51.109 42.589 1.00 43.81 88 ASP A C 1
ATOM 706 O O . ASP A 1 88 ? -8.810 -50.359 41.928 1.00 43.81 88 ASP A O 1
ATOM 710 N N . PRO A 1 89 ? -9.554 -50.992 43.939 1.00 52.72 89 PRO A N 1
ATOM 711 C CA . PRO A 1 89 ? -9.432 -49.723 44.631 1.00 52.72 89 PRO A CA 1
ATOM 712 C C . PRO A 1 89 ? -8.181 -49.716 45.538 1.00 52.72 89 PRO A C 1
ATOM 714 O O . PRO A 1 89 ? -7.358 -50.627 45.546 1.00 52.72 89 PRO A O 1
ATOM 717 N N . ASP A 1 90 ? -8.131 -48.702 46.395 1.00 36.84 90 ASP A N 1
ATOM 718 C CA . ASP A 1 90 ? -7.470 -48.717 47.700 1.00 36.84 90 ASP A CA 1
ATOM 719 C C . ASP A 1 90 ? -6.077 -48.052 47.818 1.00 36.84 90 ASP A C 1
ATOM 721 O O . ASP A 1 90 ? -5.042 -48.509 47.342 1.00 36.84 90 ASP A O 1
ATOM 725 N N . ASN A 1 91 ? -6.108 -47.004 48.646 1.00 34.41 91 ASN A N 1
ATOM 726 C CA . ASN A 1 91 ? -5.168 -46.711 49.726 1.00 34.41 91 ASN A CA 1
ATOM 727 C C . ASN A 1 91 ? -3.843 -45.948 49.466 1.00 34.41 91 ASN A C 1
ATOM 729 O O . ASN A 1 91 ? -2.803 -46.499 49.127 1.00 34.41 91 ASN A O 1
ATOM 733 N N . ASN A 1 92 ? -3.853 -44.700 49.953 1.00 33.84 92 ASN A N 1
ATOM 734 C CA . ASN A 1 92 ? -3.136 -44.263 51.167 1.00 33.84 92 ASN A CA 1
ATOM 735 C C . ASN A 1 92 ? -2.124 -43.104 51.034 1.00 33.84 92 ASN A C 1
ATOM 737 O O . ASN A 1 92 ? -1.325 -42.982 50.113 1.00 33.84 92 ASN A O 1
ATOM 741 N N . LEU A 1 93 ? -2.197 -42.273 52.075 1.00 39.03 93 LEU A N 1
ATOM 742 C CA . LEU A 1 93 ? -1.416 -41.110 52.472 1.00 39.03 93 LEU A CA 1
ATOM 743 C C . LEU A 1 93 ? 0.102 -41.223 52.256 1.00 39.03 93 LEU A C 1
ATOM 745 O O . LEU A 1 93 ? 0.735 -42.156 52.746 1.00 39.03 93 LEU A O 1
ATOM 749 N N . GLN A 1 94 ? 0.705 -40.117 51.797 1.00 40.94 94 GLN A N 1
ATOM 750 C CA . GLN A 1 94 ? 1.893 -39.563 52.459 1.00 40.94 94 GLN A CA 1
ATOM 751 C C . GLN A 1 94 ? 2.076 -38.061 52.188 1.00 40.94 94 GLN A C 1
ATOM 753 O O . GLN A 1 94 ? 2.424 -37.615 51.098 1.00 40.94 94 GLN A O 1
ATOM 758 N N . GLN A 1 95 ? 1.841 -37.276 53.243 1.00 36.06 95 GLN A N 1
ATOM 759 C CA . GLN A 1 95 ? 2.240 -35.877 53.376 1.00 36.06 95 GLN A CA 1
ATOM 760 C C . GLN A 1 95 ? 3.769 -35.770 53.401 1.00 36.06 95 GLN A C 1
ATOM 762 O O . GLN A 1 95 ? 4.410 -36.382 54.253 1.00 36.06 95 GLN A O 1
ATOM 767 N N . SER A 1 96 ? 4.346 -34.909 52.559 1.00 37.00 96 SER A N 1
ATOM 768 C CA . SER A 1 96 ? 5.721 -34.433 52.732 1.00 37.00 96 SER A CA 1
ATOM 769 C C . SER A 1 96 ? 5.714 -32.931 53.017 1.00 37.00 96 SER A C 1
ATOM 771 O O . SER A 1 96 ? 5.365 -32.109 52.169 1.00 37.00 96 SER A O 1
ATOM 773 N N . LYS A 1 97 ? 6.041 -32.589 54.268 1.00 34.72 97 LYS A N 1
ATOM 774 C CA . LYS A 1 97 ? 6.176 -31.228 54.803 1.00 34.72 97 LYS A CA 1
ATOM 775 C C . LYS A 1 97 ? 7.381 -30.524 54.159 1.00 34.72 97 LYS A C 1
ATOM 777 O O . LYS A 1 97 ? 8.508 -30.978 54.335 1.00 34.72 97 LYS A O 1
ATOM 782 N N . ARG A 1 98 ? 7.175 -29.373 53.506 1.00 36.00 98 ARG A N 1
ATOM 783 C CA . ARG A 1 98 ? 8.244 -28.379 53.267 1.00 36.00 98 ARG A CA 1
ATOM 784 C C . ARG A 1 98 ? 8.313 -27.384 54.437 1.00 36.00 98 ARG A C 1
ATOM 786 O O . ARG A 1 98 ? 7.261 -27.019 54.960 1.00 36.00 98 ARG A O 1
ATOM 793 N N . PRO A 1 99 ? 9.511 -26.937 54.854 1.00 36.66 99 PRO A N 1
ATOM 794 C CA . PRO A 1 99 ? 9.664 -25.984 55.947 1.00 36.66 99 PRO A CA 1
ATOM 795 C C . PRO A 1 99 ? 9.261 -24.564 55.523 1.00 36.66 99 PRO A C 1
ATOM 797 O O . PRO A 1 99 ? 9.603 -24.098 54.438 1.00 36.66 99 PRO A O 1
ATOM 800 N N . SER A 1 100 ? 8.535 -23.889 56.411 1.00 34.34 100 SER A N 1
ATOM 801 C CA . SER A 1 100 ? 8.067 -22.506 56.310 1.00 34.34 100 SER A CA 1
ATOM 802 C C . SER A 1 100 ? 9.207 -21.497 56.489 1.00 34.34 100 SER A C 1
ATOM 804 O O . SER A 1 100 ? 9.890 -21.514 57.514 1.00 34.34 100 SER A O 1
ATOM 806 N N . SER A 1 101 ? 9.379 -20.592 55.525 1.00 44.69 101 SER A N 1
ATOM 807 C CA . SER A 1 101 ? 10.199 -19.379 55.663 1.00 44.69 101 SER A CA 1
ATOM 808 C C . SER A 1 101 ? 9.489 -18.324 56.540 1.00 44.69 101 SER A C 1
ATOM 810 O O . SER A 1 101 ? 8.259 -18.345 56.619 1.00 44.69 101 SER A O 1
ATOM 812 N N . PRO A 1 102 ? 10.220 -17.409 57.211 1.00 47.25 102 PRO A N 1
ATOM 813 C CA . PRO A 1 102 ? 9.624 -16.416 58.106 1.00 47.25 102 PRO A CA 1
ATOM 814 C C . PRO A 1 102 ? 8.869 -15.320 57.330 1.00 47.25 102 PRO A C 1
ATOM 816 O O . PRO A 1 102 ? 9.212 -15.050 56.177 1.00 47.25 102 PRO A O 1
ATOM 819 N N . PRO A 1 103 ? 7.872 -14.654 57.943 1.00 41.59 103 PRO A N 1
ATOM 820 C CA . PRO A 1 103 ? 7.071 -13.647 57.262 1.00 41.59 103 PRO A CA 1
ATOM 821 C C . PRO A 1 103 ? 7.871 -12.352 57.081 1.00 41.59 103 PRO A C 1
ATOM 823 O O . PRO A 1 103 ? 8.187 -11.655 58.046 1.00 41.59 103 PRO A O 1
ATOM 826 N N . SER A 1 104 ? 8.191 -12.028 55.830 1.00 47.19 104 SER A N 1
ATOM 827 C CA . SER A 1 104 ? 8.671 -10.708 55.425 1.00 47.19 104 SER A CA 1
ATOM 828 C C . SER A 1 104 ? 7.548 -9.688 55.617 1.00 47.19 104 SER A C 1
ATOM 830 O O . SER A 1 104 ? 6.425 -9.897 55.158 1.00 47.19 104 SER A O 1
ATOM 832 N N . GLN A 1 105 ? 7.841 -8.597 56.320 1.00 44.88 105 GLN A N 1
ATOM 833 C CA . GLN A 1 105 ? 6.922 -7.477 56.498 1.00 44.88 105 GLN A CA 1
ATOM 834 C C . GLN A 1 105 ? 6.544 -6.912 55.122 1.00 44.88 105 GLN A C 1
ATOM 836 O O . GLN A 1 105 ? 7.411 -6.489 54.361 1.00 44.88 105 GLN A O 1
ATOM 841 N N . ILE A 1 106 ? 5.250 -6.940 54.793 1.00 48.91 106 ILE A N 1
ATOM 842 C CA . ILE A 1 106 ? 4.708 -6.315 53.585 1.00 48.91 106 ILE A CA 1
ATOM 843 C C . ILE A 1 106 ? 4.627 -4.817 53.871 1.00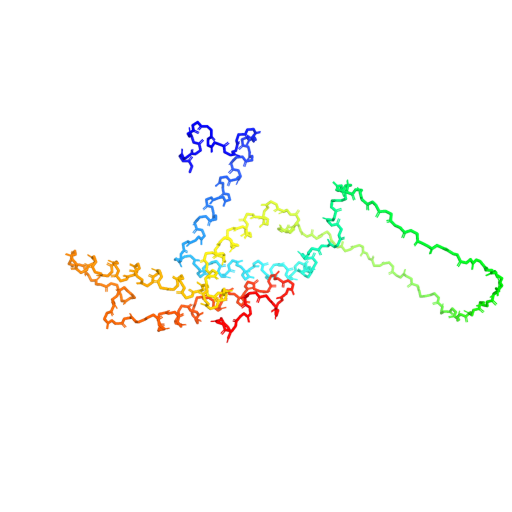 48.91 106 ILE A C 1
ATOM 845 O O . ILE A 1 106 ? 3.650 -4.325 54.434 1.00 48.91 106 ILE A O 1
ATOM 849 N N . GLU A 1 107 ? 5.688 -4.100 53.526 1.00 44.31 107 GLU A N 1
ATOM 850 C CA . GLU A 1 107 ? 5.661 -2.648 53.434 1.00 44.31 107 GLU A CA 1
ATOM 851 C C . GLU A 1 107 ? 4.766 -2.285 52.240 1.00 44.31 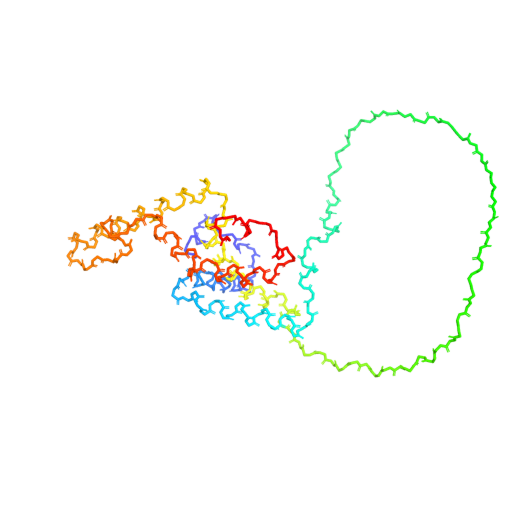107 GLU A C 1
ATOM 853 O O . GLU A 1 107 ? 5.109 -2.531 51.082 1.00 44.31 107 GLU A O 1
ATOM 858 N N . GLN A 1 108 ? 3.550 -1.809 52.525 1.00 44.59 108 GLN A N 1
ATOM 859 C CA . GLN A 1 108 ? 2.592 -1.406 51.498 1.00 44.59 108 GLN A CA 1
ATOM 860 C C . GLN A 1 108 ? 3.155 -0.191 50.758 1.00 44.59 108 GLN A C 1
ATOM 862 O O . GLN A 1 108 ? 3.162 0.919 51.290 1.00 44.59 108 GLN A O 1
ATOM 867 N N . GLN A 1 109 ? 3.634 -0.399 49.531 1.00 39.72 109 GLN A N 1
ATOM 868 C CA . GLN A 1 109 ? 3.932 0.711 48.634 1.00 39.72 109 GLN A CA 1
ATOM 869 C C . GLN A 1 109 ? 2.644 1.510 48.379 1.00 39.72 109 GLN A C 1
ATOM 871 O O . GLN A 1 109 ? 1.580 0.904 48.203 1.00 39.72 109 GLN A O 1
ATOM 876 N N . PRO A 1 110 ? 2.711 2.854 48.366 1.00 60.09 110 PRO A N 1
ATOM 877 C CA . PRO A 1 110 ? 1.560 3.672 48.016 1.00 60.09 110 PRO A CA 1
ATOM 878 C C . PRO A 1 110 ? 1.060 3.291 46.614 1.00 60.09 110 PRO A C 1
ATOM 880 O O . PRO A 1 110 ? 1.874 2.929 45.758 1.00 60.09 110 PRO A O 1
ATOM 883 N N . PRO A 1 111 ? -0.263 3.351 46.368 1.00 59.88 111 PRO A N 1
ATOM 884 C CA . PRO A 1 111 ? -0.818 3.008 45.069 1.00 59.88 111 PRO A CA 1
ATOM 885 C C . PRO A 1 111 ? -0.144 3.861 43.986 1.00 59.88 111 PRO A C 1
ATOM 887 O O . PRO A 1 111 ? 0.047 5.066 44.199 1.00 59.88 111 PRO A O 1
ATOM 890 N N . PRO A 1 112 ? 0.246 3.259 42.849 1.00 61.84 112 PRO A N 1
ATOM 891 C CA . PRO A 1 112 ? 0.872 4.003 41.769 1.00 61.84 112 PRO A CA 1
ATOM 892 C C . PRO A 1 112 ? -0.057 5.138 41.313 1.00 61.84 112 PRO A C 1
ATOM 894 O O . PRO A 1 112 ? -1.284 4.993 41.380 1.00 61.84 112 PRO A O 1
ATOM 897 N N . PRO A 1 113 ? 0.504 6.279 40.872 1.00 67.56 113 PRO A N 1
ATOM 898 C CA . PRO A 1 113 ? -0.297 7.392 40.386 1.00 67.56 113 PRO A CA 1
ATOM 899 C C . PRO A 1 113 ? -1.220 6.936 39.243 1.00 67.56 113 PRO A C 1
ATOM 901 O O . PRO A 1 113 ? -0.861 6.012 38.504 1.00 67.56 113 PRO A O 1
ATOM 904 N N . PRO A 1 114 ? -2.396 7.572 39.075 1.00 62.38 114 PRO A N 1
ATOM 905 C CA . PRO A 1 114 ? -3.283 7.274 37.963 1.00 62.38 114 PRO A CA 1
ATOM 906 C C . PRO A 1 114 ? -2.516 7.446 36.657 1.00 62.38 114 PRO A C 1
ATOM 908 O O . PRO A 1 114 ? -1.951 8.505 36.386 1.00 62.38 114 PRO A O 1
ATOM 911 N N . ARG A 1 115 ? -2.471 6.375 35.875 1.00 65.19 115 ARG A N 1
ATOM 912 C CA . ARG A 1 115 ? -1.845 6.373 34.563 1.00 65.19 115 ARG A CA 1
ATOM 913 C C . ARG A 1 115 ? -2.626 7.307 33.634 1.00 65.19 115 ARG A C 1
ATOM 915 O O . ARG A 1 115 ? -3.855 7.276 33.646 1.00 65.19 115 ARG A O 1
ATOM 922 N N . GLU A 1 116 ? -1.932 8.136 32.855 1.00 64.75 116 GLU A N 1
ATOM 923 C CA . GLU A 1 116 ? -2.598 8.974 31.851 1.00 64.75 116 GLU A CA 1
ATOM 924 C C . GLU A 1 116 ? -3.357 8.099 30.837 1.00 64.75 116 GLU A C 1
ATOM 926 O O . GLU A 1 116 ? -2.845 7.036 30.463 1.00 64.75 116 GLU A O 1
ATOM 931 N N . PRO A 1 117 ? -4.566 8.514 30.405 1.00 58.84 117 PRO A N 1
ATOM 932 C CA . PRO A 1 117 ? -5.361 7.748 29.454 1.00 58.84 117 PRO A CA 1
ATOM 933 C C . PRO A 1 117 ? -4.591 7.591 28.143 1.00 58.84 117 PRO A C 1
ATOM 935 O O . PRO A 1 117 ? -4.209 8.566 27.496 1.00 58.84 117 PRO A O 1
ATOM 938 N N . SER A 1 118 ? -4.348 6.343 27.771 1.00 62.91 118 SER A N 1
ATOM 939 C CA . SER A 1 118 ? -3.597 5.965 26.587 1.00 62.91 118 SER A CA 1
ATOM 940 C C . SER A 1 118 ? -4.531 5.777 25.391 1.00 62.91 118 SER A C 1
ATOM 942 O O . SER A 1 118 ? -5.684 5.378 25.547 1.00 62.91 118 SER A O 1
ATOM 944 N N . VAL A 1 119 ? -4.019 5.955 24.167 1.00 61.19 119 VAL A N 1
ATOM 945 C CA . VAL A 1 119 ? -4.752 5.615 22.929 1.00 61.19 119 VAL A CA 1
ATOM 946 C C . VAL A 1 119 ? -5.230 4.150 22.917 1.00 61.19 119 VAL A C 1
ATOM 948 O O . VAL A 1 119 ? -6.186 3.806 22.226 1.00 61.19 119 VAL A O 1
ATOM 951 N N . PHE A 1 120 ? -4.603 3.284 23.722 1.00 64.44 120 PHE A N 1
ATOM 952 C CA . PHE A 1 120 ? -4.974 1.875 23.892 1.00 64.44 120 PHE A CA 1
ATOM 953 C C . PHE A 1 120 ? -6.182 1.656 24.811 1.00 64.44 120 PHE A C 1
ATOM 955 O O . PHE A 1 120 ? -6.856 0.635 24.683 1.00 64.44 120 PHE A O 1
ATOM 962 N N . ASP A 1 121 ? -6.509 2.617 25.678 1.00 68.62 121 ASP A N 1
ATOM 963 C CA . ASP A 1 121 ? -7.710 2.559 26.521 1.00 68.62 121 ASP A CA 1
ATOM 964 C C . ASP A 1 121 ? -8.977 2.821 25.691 1.00 68.62 121 ASP A C 1
ATOM 966 O O . ASP A 1 121 ? -10.085 2.431 26.067 1.00 68.62 121 ASP A O 1
ATOM 970 N N . ASN A 1 122 ? -8.814 3.425 24.507 1.00 80.69 122 ASN A N 1
ATOM 971 C CA . ASN A 1 122 ? -9.885 3.682 23.561 1.00 80.69 122 ASN A CA 1
ATOM 972 C C . ASN A 1 122 ? -9.697 2.887 22.261 1.00 80.69 122 ASN A C 1
ATOM 974 O O . ASN A 1 122 ? -9.130 3.363 21.275 1.00 80.69 122 ASN A O 1
ATOM 978 N N . LYS A 1 123 ? -10.301 1.692 22.215 1.00 80.69 123 LYS A N 1
ATOM 979 C CA . LYS A 1 123 ? -10.328 0.821 21.022 1.00 80.69 123 LYS A CA 1
ATOM 980 C C . LYS A 1 123 ? -10.741 1.558 19.739 1.00 80.69 123 LYS A C 1
ATOM 982 O O . LYS A 1 123 ? -10.298 1.195 18.654 1.00 80.69 123 LYS A O 1
ATOM 987 N N . GLN A 1 124 ? -11.588 2.583 19.838 1.00 82.25 124 GLN A N 1
ATOM 988 C CA . GLN A 1 124 ? -12.088 3.324 18.679 1.00 82.25 124 GLN A CA 1
ATOM 989 C C . GLN A 1 124 ? -11.056 4.319 18.144 1.00 82.25 124 GLN A C 1
ATOM 991 O O . GLN A 1 124 ? -11.021 4.553 16.934 1.00 82.25 124 GLN A O 1
ATOM 996 N N . GLU A 1 125 ? -10.247 4.922 19.014 1.00 83.94 125 GLU A N 1
ATOM 997 C CA . GLU A 1 125 ? -9.129 5.788 18.624 1.00 83.94 125 GLU A CA 1
ATOM 998 C C . GLU A 1 125 ? -7.994 4.959 18.038 1.00 83.94 125 GLU A C 1
ATOM 1000 O O . GLU A 1 125 ? -7.547 5.249 16.928 1.00 83.94 125 GLU A O 1
ATOM 1005 N N . LEU A 1 126 ? -7.640 3.857 18.702 1.00 84.12 126 LEU A N 1
ATOM 1006 C CA . LEU A 1 126 ? -6.664 2.901 18.192 1.00 84.12 126 LEU A CA 1
ATOM 1007 C C . LEU A 1 126 ? -7.047 2.381 16.799 1.00 84.12 126 LEU A C 1
ATOM 1009 O O . LEU A 1 126 ? -6.226 2.397 15.884 1.00 84.12 126 LEU A O 1
ATOM 1013 N N . ALA A 1 127 ? -8.308 1.980 16.602 1.00 87.00 127 ALA A N 1
ATOM 1014 C CA . ALA A 1 127 ? -8.794 1.506 15.308 1.00 87.00 127 ALA A CA 1
ATOM 1015 C C . ALA A 1 127 ? -8.672 2.567 14.201 1.00 87.00 127 ALA A C 1
ATOM 1017 O O . ALA A 1 127 ? -8.369 2.225 13.060 1.00 87.00 127 ALA A O 1
ATOM 1018 N N . ALA A 1 128 ? -8.872 3.851 14.515 1.00 90.00 128 ALA A N 1
ATOM 1019 C CA . ALA A 1 128 ? -8.733 4.917 13.525 1.00 90.00 128 ALA A CA 1
ATOM 1020 C C . ALA A 1 128 ? -7.287 5.153 13.073 1.00 90.00 128 ALA A C 1
ATOM 1022 O O . ALA A 1 128 ? -7.095 5.684 11.984 1.00 90.00 128 ALA A O 1
ATOM 1023 N N . VAL A 1 129 ? -6.297 4.734 13.865 1.00 89.44 129 VAL A N 1
ATOM 1024 C CA . VAL A 1 129 ? -4.876 4.780 13.491 1.00 89.44 129 VAL A CA 1
ATOM 1025 C C . VAL A 1 129 ? -4.444 3.474 12.821 1.00 89.44 129 VAL A C 1
ATOM 1027 O O . VAL A 1 129 ? -3.839 3.493 11.750 1.00 89.44 129 VAL A O 1
ATOM 1030 N N . LEU A 1 130 ? -4.785 2.326 13.415 1.00 90.25 130 LEU A N 1
ATOM 1031 C CA . LEU A 1 130 ? -4.332 1.016 12.944 1.00 90.25 130 LEU A CA 1
ATOM 1032 C C . LEU A 1 130 ? -4.964 0.591 11.619 1.00 90.25 130 LEU A C 1
ATOM 1034 O O . LEU A 1 130 ? -4.261 0.031 10.782 1.00 90.25 130 LEU A O 1
ATOM 1038 N N . ILE A 1 131 ? -6.262 0.835 11.402 1.00 93.94 131 ILE A N 1
ATOM 1039 C CA . ILE A 1 131 ? -6.950 0.368 10.187 1.00 93.94 131 ILE A CA 1
ATOM 1040 C C . ILE A 1 131 ? -6.324 0.974 8.919 1.00 93.94 131 ILE A C 1
ATOM 1042 O O . ILE A 1 131 ? -6.002 0.202 8.015 1.00 93.94 131 ILE A O 1
ATOM 1046 N N . PRO A 1 132 ? -6.089 2.299 8.820 1.00 95.31 132 PRO A N 1
ATOM 1047 C CA . PRO A 1 132 ? -5.412 2.868 7.657 1.00 95.31 132 PRO A CA 1
ATOM 1048 C C . PRO A 1 132 ? -4.015 2.288 7.407 1.00 95.31 132 PRO A C 1
ATOM 1050 O O . PRO A 1 132 ? -3.673 1.983 6.265 1.00 95.31 132 PRO A O 1
ATOM 1053 N N . LEU A 1 133 ? -3.220 2.080 8.464 1.00 94.25 133 LEU A N 1
ATOM 1054 C CA . LEU A 1 133 ? -1.888 1.478 8.347 1.00 94.25 133 LEU A CA 1
ATOM 1055 C C . LEU A 1 133 ? -1.967 0.009 7.897 1.00 94.25 133 LEU A C 1
ATOM 1057 O O . LEU A 1 133 ? -1.190 -0.412 7.045 1.00 94.25 133 LEU A O 1
ATOM 1061 N N . ALA A 1 134 ? -2.933 -0.758 8.408 1.00 93.69 134 ALA A N 1
ATOM 1062 C CA . ALA A 1 134 ? -3.162 -2.147 8.015 1.00 93.69 134 ALA A CA 1
ATOM 1063 C C . ALA A 1 134 ? -3.596 -2.276 6.549 1.00 93.69 134 ALA A C 1
ATOM 1065 O O . ALA A 1 134 ? -3.119 -3.164 5.843 1.00 93.69 134 ALA A O 1
ATOM 1066 N N . VAL A 1 135 ? -4.466 -1.378 6.075 1.00 96.62 135 VAL A N 1
ATOM 1067 C CA . VAL A 1 135 ? -4.879 -1.328 4.665 1.00 96.62 135 VAL A CA 1
ATOM 1068 C C . VAL A 1 135 ? -3.683 -1.027 3.762 1.00 96.62 135 VAL A C 1
ATOM 1070 O O . VAL A 1 135 ? -3.507 -1.709 2.756 1.00 96.62 135 VAL A O 1
ATOM 1073 N N . HIS A 1 136 ? -2.813 -0.092 4.152 1.00 96.38 136 HIS A N 1
ATOM 1074 C CA . HIS A 1 136 ? -1.580 0.186 3.408 1.00 96.38 136 HIS A CA 1
ATOM 1075 C C . HIS A 1 136 ? -0.631 -1.016 3.363 1.00 96.38 136 HIS A C 1
ATOM 1077 O O . HIS A 1 136 ? -0.125 -1.386 2.305 1.00 96.38 136 HIS A O 1
ATOM 1083 N N . THR A 1 137 ? -0.444 -1.700 4.495 1.00 94.44 137 THR A N 1
ATOM 1084 C CA . THR A 1 137 ? 0.326 -2.952 4.552 1.00 94.44 137 THR A CA 1
ATOM 1085 C C . THR A 1 137 ? -0.246 -4.014 3.612 1.00 94.44 137 THR A C 1
ATOM 1087 O O . THR A 1 137 ? 0.509 -4.722 2.942 1.00 94.44 137 THR A O 1
ATOM 1090 N N . ALA A 1 138 ? -1.575 -4.137 3.546 1.00 94.69 138 ALA A N 1
ATOM 1091 C CA . ALA A 1 138 ? -2.238 -5.079 2.653 1.00 94.69 138 ALA A CA 1
ATOM 1092 C C . ALA A 1 138 ? -1.989 -4.740 1.172 1.00 94.69 138 ALA A C 1
ATOM 1094 O O . ALA A 1 138 ? -1.710 -5.654 0.389 1.00 94.69 138 ALA A O 1
ATOM 1095 N N . ASP A 1 139 ? -2.017 -3.457 0.807 1.00 96.56 139 ASP A N 1
ATOM 1096 C CA . ASP A 1 139 ? -1.749 -2.974 -0.555 1.00 96.56 139 ASP A CA 1
ATOM 1097 C C . ASP A 1 139 ? -0.299 -3.260 -0.998 1.00 96.56 139 ASP A C 1
ATOM 1099 O O . ASP A 1 139 ? -0.030 -3.690 -2.121 1.00 96.56 139 ASP A O 1
ATOM 1103 N N . LEU A 1 140 ? 0.648 -3.175 -0.058 1.00 94.88 140 LEU A N 1
ATOM 1104 C CA . LEU A 1 140 ? 2.066 -3.491 -0.270 1.00 94.88 140 LEU A CA 1
ATOM 1105 C C . LEU A 1 140 ? 2.408 -4.990 -0.162 1.00 94.88 140 LEU A C 1
ATOM 1107 O O . LEU A 1 140 ? 3.571 -5.377 -0.278 1.00 94.88 140 LEU A O 1
ATOM 1111 N N . SER A 1 141 ? 1.425 -5.868 0.050 1.00 93.38 141 SER A N 1
ATOM 1112 C CA . SER A 1 141 ? 1.681 -7.263 0.443 1.00 93.38 141 SER A CA 1
ATOM 1113 C C . SER A 1 141 ? 2.124 -8.201 -0.684 1.00 93.38 141 SER A C 1
ATOM 1115 O O . SER A 1 141 ? 2.420 -9.364 -0.420 1.00 93.38 141 SER A O 1
ATOM 1117 N N . ASN A 1 142 ? 2.153 -7.767 -1.948 1.00 94.19 142 ASN A N 1
ATOM 1118 C CA . ASN A 1 142 ? 2.440 -8.672 -3.069 1.00 94.19 142 ASN A CA 1
ATOM 1119 C C . ASN A 1 142 ? 3.793 -9.401 -2.938 1.00 94.19 142 ASN A C 1
ATOM 1121 O O . ASN A 1 142 ? 3.803 -10.626 -3.107 1.00 94.19 142 ASN A O 1
ATOM 1125 N N . PRO A 1 143 ? 4.910 -8.729 -2.592 1.00 92.62 143 PRO A N 1
ATOM 1126 C CA . PRO A 1 143 ? 6.212 -9.390 -2.466 1.00 92.62 143 PRO A CA 1
ATOM 1127 C C . PRO A 1 143 ? 6.322 -10.328 -1.258 1.00 92.62 143 PRO A C 1
ATOM 1129 O O . PRO A 1 143 ? 7.124 -11.260 -1.288 1.00 92.62 143 PRO A O 1
ATOM 1132 N N . SER A 1 144 ? 5.469 -10.158 -0.239 1.00 88.69 144 SER A N 1
ATOM 1133 C CA . SER A 1 144 ? 5.391 -11.050 0.927 1.00 88.69 144 SER A CA 1
ATOM 1134 C C . SER A 1 144 ? 4.500 -12.279 0.703 1.00 88.69 144 SER A C 1
ATOM 1136 O O . SER A 1 144 ? 4.147 -12.992 1.638 1.00 88.69 144 SER A O 1
ATOM 1138 N N . LYS A 1 145 ? 4.113 -12.573 -0.544 1.00 89.38 145 LYS A N 1
ATOM 1139 C CA . LYS A 1 145 ? 3.414 -13.817 -0.906 1.00 89.38 145 LYS A CA 1
ATOM 1140 C C . LYS A 1 145 ? 4.388 -14.853 -1.475 1.00 89.38 145 LYS A C 1
ATOM 1142 O O . LYS A 1 145 ? 5.476 -14.494 -1.934 1.00 89.38 145 LYS A O 1
ATOM 1147 N N . PRO A 1 146 ? 4.005 -16.148 -1.524 1.00 89.75 146 PRO A N 1
ATOM 1148 C CA . PRO A 1 146 ? 4.796 -17.162 -2.214 1.00 89.75 146 PRO A CA 1
ATOM 1149 C C . PRO A 1 146 ? 5.154 -16.717 -3.634 1.00 89.75 146 PRO A C 1
ATOM 1151 O O . PRO A 1 146 ? 4.308 -16.164 -4.341 1.00 89.75 146 PRO A O 1
ATOM 1154 N N . LEU A 1 147 ? 6.388 -16.998 -4.068 1.00 89.56 147 LEU A N 1
ATOM 1155 C CA . LEU A 1 147 ? 6.964 -16.439 -5.300 1.00 89.56 147 LEU A CA 1
ATOM 1156 C C . LEU A 1 147 ? 6.063 -16.630 -6.529 1.00 89.56 147 LEU A C 1
ATOM 1158 O O . LEU A 1 147 ? 5.923 -15.727 -7.345 1.00 89.56 147 LEU A O 1
ATOM 1162 N N . ARG A 1 148 ? 5.388 -17.780 -6.634 1.00 92.06 148 ARG A N 1
ATOM 1163 C CA . ARG A 1 148 ? 4.451 -18.069 -7.731 1.00 92.06 148 ARG A CA 1
ATOM 1164 C C . ARG A 1 148 ? 3.275 -17.088 -7.793 1.00 92.06 148 ARG A C 1
ATOM 1166 O O . ARG A 1 148 ? 2.807 -16.782 -8.885 1.00 92.06 148 ARG A O 1
ATOM 1173 N N . LEU A 1 149 ? 2.766 -16.638 -6.646 1.00 93.56 149 LEU A N 1
ATOM 1174 C CA . LEU A 1 149 ? 1.689 -15.649 -6.579 1.00 93.56 149 LEU A CA 1
ATOM 1175 C C . LEU A 1 149 ? 2.240 -14.243 -6.799 1.00 93.56 149 LEU A C 1
ATOM 1177 O O . LEU A 1 149 ? 1.714 -13.519 -7.640 1.00 93.56 149 LEU A O 1
ATOM 1181 N N . TYR A 1 150 ? 3.325 -13.895 -6.104 1.00 94.19 150 TYR A N 1
ATOM 1182 C CA . TYR A 1 150 ? 3.989 -12.606 -6.272 1.00 94.19 150 TYR A CA 1
ATOM 1183 C C . TYR A 1 150 ? 4.335 -12.338 -7.743 1.00 94.19 150 TYR A C 1
ATOM 1185 O O . TYR A 1 150 ? 4.010 -11.277 -8.271 1.00 94.19 150 TYR A O 1
ATOM 1193 N N . ARG A 1 151 ? 4.892 -13.332 -8.445 1.00 94.88 151 ARG A N 1
ATOM 1194 C CA . ARG A 1 151 ? 5.284 -13.197 -9.849 1.00 94.88 151 ARG A CA 1
ATOM 1195 C C . ARG A 1 151 ? 4.135 -12.739 -10.746 1.00 94.88 151 ARG A C 1
ATOM 1197 O O . ARG A 1 151 ? 4.345 -11.875 -11.588 1.00 94.88 151 ARG A O 1
ATOM 1204 N N . LYS A 1 152 ? 2.924 -13.264 -10.533 1.00 97.56 152 LYS A N 1
ATOM 1205 C CA . LYS A 1 152 ? 1.739 -12.860 -11.305 1.00 97.56 152 LYS A CA 1
ATOM 1206 C C . LYS A 1 152 ? 1.439 -11.373 -11.119 1.00 97.56 152 LYS A C 1
ATOM 1208 O O . LYS A 1 152 ? 1.192 -10.682 -12.099 1.00 97.56 152 LYS A O 1
ATOM 1213 N N . TRP A 1 153 ? 1.502 -10.884 -9.882 1.00 97.75 153 TRP A N 1
ATOM 1214 C CA . TRP A 1 153 ? 1.275 -9.473 -9.570 1.00 97.75 153 TRP A CA 1
ATOM 1215 C C . TRP A 1 153 ? 2.387 -8.570 -10.105 1.00 97.75 153 TRP A C 1
ATOM 1217 O O . TRP A 1 153 ? 2.088 -7.527 -10.681 1.00 97.75 153 TRP A O 1
ATOM 1227 N N . ALA A 1 154 ? 3.648 -9.001 -10.003 1.00 96.62 154 ALA A N 1
ATOM 1228 C CA . ALA A 1 154 ? 4.790 -8.302 -10.591 1.00 96.62 154 ALA A CA 1
ATOM 1229 C C . ALA A 1 154 ? 4.659 -8.174 -12.120 1.00 96.62 154 ALA A C 1
ATOM 1231 O O . ALA A 1 154 ? 4.894 -7.105 -12.678 1.00 96.62 154 ALA A O 1
ATOM 1232 N N . ASP A 1 155 ? 4.234 -9.239 -12.807 1.00 97.25 155 ASP A N 1
ATOM 1233 C CA . ASP A 1 155 ? 3.992 -9.193 -14.251 1.00 97.25 155 ASP A CA 1
ATOM 1234 C C . ASP A 1 155 ? 2.826 -8.247 -14.604 1.00 97.25 155 ASP A C 1
ATOM 1236 O O . ASP A 1 155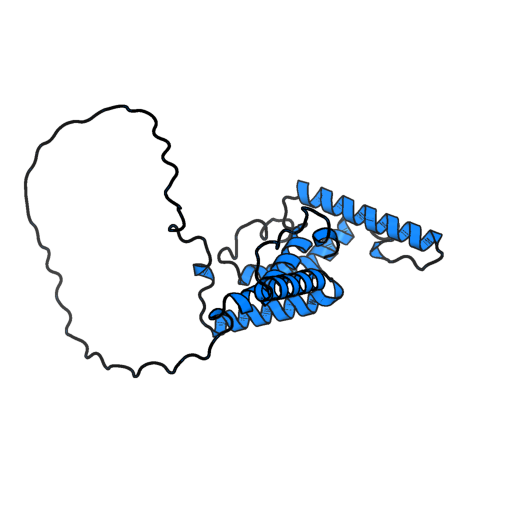 ? 2.898 -7.545 -15.613 1.00 97.25 155 ASP A O 1
ATOM 1240 N N . CYS A 1 156 ? 1.760 -8.198 -13.796 1.00 98.00 156 CYS A N 1
ATOM 1241 C CA . CYS A 1 156 ? 0.636 -7.279 -14.009 1.00 98.00 156 CYS A CA 1
ATOM 1242 C C . CYS A 1 156 ? 1.051 -5.807 -13.872 1.00 98.00 156 CYS A C 1
ATOM 1244 O O . CYS A 1 156 ? 0.785 -5.028 -14.786 1.00 98.00 156 CYS A O 1
ATOM 1246 N N . VAL A 1 157 ? 1.739 -5.435 -12.786 1.00 97.00 157 VAL A N 1
ATOM 1247 C CA . VAL A 1 157 ? 2.147 -4.036 -12.565 1.00 97.00 157 VAL A CA 1
ATOM 1248 C C . VAL A 1 157 ? 3.165 -3.568 -13.608 1.00 97.00 157 VAL A C 1
ATOM 1250 O O . VAL A 1 157 ? 3.048 -2.462 -14.125 1.00 97.00 157 VAL A O 1
ATOM 1253 N N . MET A 1 158 ? 4.105 -4.429 -14.018 1.00 97.19 158 MET A N 1
ATOM 1254 C CA . MET A 1 158 ? 5.065 -4.080 -15.073 1.00 97.19 158 MET A CA 1
ATOM 1255 C C . MET A 1 158 ? 4.382 -3.856 -16.423 1.00 97.19 158 MET A C 1
ATOM 1257 O O . MET A 1 158 ? 4.734 -2.922 -17.141 1.00 97.19 158 MET A O 1
ATOM 1261 N N . LYS A 1 159 ? 3.376 -4.672 -16.767 1.00 97.00 159 LYS A N 1
ATOM 1262 C CA . LYS A 1 159 ? 2.569 -4.442 -17.975 1.00 97.00 159 LYS A CA 1
ATOM 1263 C C . LYS A 1 159 ? 1.854 -3.097 -17.916 1.00 97.00 159 LYS A C 1
ATOM 1265 O O . LYS A 1 159 ? 1.820 -2.401 -18.925 1.00 97.00 159 LYS A O 1
ATOM 1270 N N . GLU A 1 160 ? 1.299 -2.735 -16.763 1.00 98.06 160 GLU A N 1
ATOM 1271 C CA . GLU A 1 160 ? 0.633 -1.446 -16.572 1.00 98.06 160 GLU A CA 1
ATOM 1272 C C . GLU A 1 160 ? 1.598 -0.268 -16.744 1.00 98.06 160 GLU A C 1
ATOM 1274 O O . GLU A 1 160 ? 1.313 0.633 -17.533 1.00 98.06 160 GLU A O 1
ATOM 1279 N N . PHE A 1 161 ? 2.775 -0.325 -16.117 1.00 97.69 161 PHE A N 1
ATOM 1280 C CA . PHE A 1 161 ? 3.818 0.692 -16.274 1.00 97.69 161 PHE A CA 1
ATOM 1281 C C . PHE A 1 161 ? 4.247 0.852 -17.729 1.00 97.69 161 PHE A C 1
ATOM 1283 O O . PHE A 1 161 ? 4.293 1.965 -18.244 1.00 97.69 161 PHE A O 1
ATOM 1290 N N . TRP A 1 162 ? 4.490 -0.245 -18.443 1.00 96.88 162 TRP A N 1
ATOM 1291 C CA . TRP A 1 162 ? 4.872 -0.154 -19.849 1.00 96.88 162 TRP A CA 1
ATOM 1292 C C . TRP A 1 162 ? 3.755 0.387 -20.745 1.00 96.88 162 TRP A C 1
ATOM 1294 O O . TRP A 1 162 ? 4.036 1.145 -21.670 1.00 96.88 162 TRP A O 1
ATOM 1304 N N . MET A 1 163 ? 2.489 0.051 -20.469 1.00 97.81 163 MET A N 1
ATOM 1305 C CA . MET A 1 163 ? 1.353 0.653 -21.179 1.00 97.81 163 MET A CA 1
ATOM 1306 C C . MET A 1 163 ? 1.247 2.156 -20.912 1.00 97.81 163 MET A C 1
ATOM 1308 O O . MET A 1 163 ? 0.907 2.911 -21.822 1.00 97.81 163 MET A O 1
ATOM 1312 N N . GLN A 1 164 ? 1.533 2.607 -19.688 1.00 98.19 164 GLN A N 1
ATOM 1313 C CA . GLN A 1 164 ? 1.603 4.033 -19.386 1.00 98.19 164 GLN A CA 1
ATOM 1314 C C . GLN A 1 164 ? 2.734 4.705 -20.173 1.00 98.19 164 GLN A C 1
ATOM 1316 O O . GLN A 1 164 ? 2.492 5.731 -20.803 1.00 98.19 164 GLN A O 1
ATOM 1321 N N . GLY A 1 165 ? 3.932 4.115 -20.192 1.00 97.94 165 GLY A N 1
ATOM 1322 C CA . GLY A 1 165 ? 5.084 4.679 -20.900 1.00 97.94 165 GLY A CA 1
ATOM 1323 C C . GLY A 1 165 ? 4.867 4.803 -22.410 1.00 97.94 165 GLY A C 1
ATOM 1324 O O . GLY A 1 165 ? 5.239 5.810 -23.015 1.00 97.94 165 GLY A O 1
ATOM 1325 N N . ASP A 1 166 ? 4.198 3.821 -23.020 1.00 97.44 166 ASP A N 1
ATOM 1326 C CA . ASP A 1 166 ? 3.823 3.890 -24.435 1.00 97.44 166 ASP A CA 1
ATOM 1327 C C . ASP A 1 166 ? 2.847 5.049 -24.698 1.00 97.44 166 ASP A C 1
ATOM 1329 O O . ASP A 1 166 ? 3.048 5.824 -25.634 1.00 97.44 166 ASP A O 1
ATOM 1333 N N . ARG A 1 167 ? 1.838 5.229 -23.834 1.00 98.12 167 ARG A N 1
ATOM 1334 C CA . ARG A 1 167 ? 0.875 6.340 -23.942 1.00 98.12 167 ARG A CA 1
ATOM 1335 C C . ARG A 1 167 ? 1.525 7.702 -23.721 1.00 98.12 167 ARG A C 1
ATOM 1337 O O . ARG A 1 167 ? 1.188 8.652 -24.419 1.00 98.12 167 ARG A O 1
ATOM 1344 N N . GLU A 1 168 ? 2.452 7.816 -22.770 1.00 98.44 168 GLU A N 1
ATOM 1345 C CA . GLU A 1 168 ? 3.236 9.040 -22.560 1.00 98.44 168 GLU A CA 1
ATOM 1346 C C . GLU A 1 168 ? 3.966 9.424 -23.852 1.00 98.44 168 GLU A C 1
ATOM 1348 O O . GLU A 1 168 ? 3.865 10.564 -24.307 1.00 98.44 168 GLU A O 1
ATOM 1353 N N . LYS A 1 169 ? 4.606 8.450 -24.508 1.00 96.81 169 LYS A N 1
ATOM 1354 C CA . LYS A 1 169 ? 5.300 8.650 -25.783 1.00 96.81 169 LYS A CA 1
ATOM 1355 C C . LYS A 1 169 ? 4.357 9.043 -26.923 1.00 96.81 169 LYS A C 1
ATOM 1357 O O . LYS A 1 169 ? 4.680 9.960 -27.676 1.00 96.81 169 LYS A O 1
ATOM 1362 N N . GLU A 1 170 ? 3.211 8.376 -27.057 1.00 97.50 170 GLU A N 1
ATOM 1363 C CA . GLU A 1 170 ? 2.184 8.699 -28.063 1.00 97.50 170 GLU A CA 1
ATOM 1364 C C . GLU A 1 170 ? 1.641 10.124 -27.895 1.00 97.50 170 GLU A C 1
ATOM 1366 O O . GLU A 1 170 ? 1.423 10.829 -28.879 1.00 97.50 170 GLU A O 1
ATOM 1371 N N . CYS A 1 171 ? 1.491 10.574 -26.650 1.00 97.88 171 CYS A N 1
ATOM 1372 C CA . CYS A 1 171 ? 1.068 11.930 -26.309 1.00 97.88 171 CYS A CA 1
ATOM 1373 C C . CYS A 1 171 ? 2.190 12.981 -26.422 1.00 97.88 171 CYS A C 1
ATOM 1375 O O . CYS A 1 171 ? 1.948 14.153 -26.137 1.00 97.88 171 CYS A O 1
ATOM 1377 N N . GLY A 1 172 ? 3.415 12.595 -26.801 1.00 97.12 172 GLY A N 1
ATOM 1378 C CA . GLY A 1 172 ? 4.565 13.502 -26.864 1.00 97.12 172 GLY A CA 1
ATOM 1379 C C . GLY A 1 172 ? 5.071 13.974 -25.494 1.00 97.12 172 GLY A C 1
ATOM 1380 O O . GLY A 1 172 ? 5.730 15.010 -25.410 1.00 97.12 172 GLY A O 1
ATOM 1381 N N . LEU A 1 173 ? 4.760 13.243 -24.421 1.00 97.88 173 LEU A N 1
ATOM 1382 C CA . LEU A 1 173 ? 5.214 13.527 -23.062 1.00 97.88 173 LEU A CA 1
ATOM 1383 C C . LEU A 1 173 ? 6.571 12.856 -22.781 1.00 97.88 173 LEU A C 1
ATOM 1385 O O . LEU A 1 173 ? 6.888 11.815 -23.366 1.00 97.88 173 LEU A O 1
ATOM 1389 N N . PRO A 1 174 ? 7.380 13.407 -21.857 1.00 97.50 174 PRO A N 1
ATOM 1390 C CA . PRO A 1 174 ? 8.532 12.693 -21.321 1.00 97.50 174 PRO A CA 1
ATOM 1391 C C . PRO A 1 174 ? 8.090 11.371 -20.683 1.00 97.50 174 PRO A C 1
ATOM 1393 O O . PRO A 1 174 ? 7.228 11.368 -19.807 1.00 97.50 174 PRO A O 1
ATOM 1396 N N . VAL A 1 175 ? 8.692 10.261 -21.113 1.00 97.69 175 VAL A N 1
ATOM 1397 C CA . VAL A 1 175 ? 8.366 8.934 -20.577 1.00 97.69 175 VAL A CA 1
ATOM 1398 C C . VAL A 1 175 ? 8.927 8.794 -19.164 1.00 97.69 175 VAL A C 1
ATOM 1400 O O . VAL A 1 175 ? 10.126 8.993 -18.936 1.00 97.69 175 VAL A O 1
ATOM 1403 N N . THR A 1 176 ? 8.069 8.417 -18.223 1.00 96.00 176 THR A N 1
ATOM 1404 C CA . THR A 1 176 ? 8.436 8.122 -16.840 1.00 96.00 176 THR A CA 1
ATOM 1405 C C . THR A 1 176 ? 9.430 6.959 -16.816 1.00 96.00 176 THR A C 1
ATOM 1407 O O . THR A 1 176 ? 9.184 5.909 -17.404 1.00 96.00 176 THR A O 1
ATOM 1410 N N . GLN A 1 177 ? 10.563 7.107 -16.121 1.00 93.44 177 GLN A N 1
ATOM 1411 C CA . GLN A 1 177 ? 11.680 6.151 -16.207 1.00 93.44 177 GLN A CA 1
ATOM 1412 C C . GLN A 1 177 ? 11.280 4.694 -15.907 1.00 93.44 177 GLN A C 1
ATOM 1414 O O . GLN A 1 177 ? 11.669 3.792 -16.648 1.00 93.44 177 GLN A O 1
ATOM 1419 N N . VAL A 1 178 ? 10.484 4.457 -14.857 1.00 93.81 178 VAL A N 1
ATOM 1420 C CA . VAL A 1 178 ? 10.019 3.103 -14.493 1.00 93.81 178 VAL A CA 1
ATOM 1421 C C . VAL A 1 178 ? 9.050 2.508 -15.528 1.00 93.81 178 VAL A C 1
ATOM 1423 O O . VAL A 1 178 ? 8.947 1.292 -15.660 1.00 93.81 178 VAL A O 1
ATOM 1426 N N . CYS A 1 179 ? 8.390 3.366 -16.308 1.00 96.56 179 CYS A N 1
ATOM 1427 C CA . CYS A 1 179 ? 7.441 3.009 -17.359 1.00 96.56 179 CYS A CA 1
ATOM 1428 C C . CYS A 1 179 ? 8.114 2.740 -18.717 1.00 96.56 179 CYS A C 1
ATOM 1430 O O . CYS A 1 179 ? 7.498 2.164 -19.612 1.00 96.56 179 CYS A O 1
ATOM 1432 N N . ASP A 1 180 ? 9.387 3.105 -18.890 1.00 94.94 180 ASP A N 1
ATOM 1433 C CA . ASP A 1 180 ? 10.130 2.883 -20.130 1.00 94.94 180 ASP A CA 1
ATOM 1434 C C . ASP A 1 180 ? 10.631 1.430 -20.223 1.00 94.94 180 ASP A C 1
ATOM 1436 O O . ASP A 1 180 ? 11.642 1.051 -19.624 1.00 94.94 180 ASP A O 1
ATOM 1440 N N . ARG A 1 181 ? 9.950 0.613 -21.036 1.00 93.62 181 ARG A N 1
ATOM 1441 C CA . ARG A 1 181 ? 10.301 -0.801 -21.278 1.00 93.62 181 ARG A CA 1
ATOM 1442 C C . ARG A 1 181 ? 11.673 -1.022 -21.924 1.00 93.62 181 ARG A C 1
ATOM 1444 O O . ARG A 1 181 ? 12.130 -2.157 -21.989 1.00 93.62 181 ARG A O 1
ATOM 1451 N N . THR A 1 182 ? 12.319 0.030 -22.431 1.00 91.75 182 THR A N 1
ATOM 1452 C CA . THR A 1 182 ? 13.683 -0.052 -22.984 1.00 91.75 182 THR A CA 1
ATOM 1453 C C . THR A 1 182 ? 14.762 0.163 -21.925 1.00 91.75 182 THR A C 1
ATOM 1455 O O . THR A 1 182 ? 15.922 -0.167 -22.162 1.00 91.75 182 THR A O 1
ATOM 1458 N N . LYS A 1 183 ? 14.382 0.700 -20.758 1.00 90.31 183 LYS A N 1
ATOM 1459 C CA . LYS A 1 183 ? 15.296 1.052 -19.661 1.00 90.31 183 LYS A CA 1
ATOM 1460 C C . LYS A 1 183 ? 15.034 0.281 -18.374 1.00 90.31 183 LYS A C 1
ATOM 1462 O O . LYS A 1 183 ? 15.946 0.160 -17.564 1.00 90.31 183 LYS A O 1
ATOM 1467 N N . THR A 1 184 ? 13.815 -0.218 -18.181 1.00 91.12 184 THR A N 1
ATOM 1468 C CA . THR A 1 184 ? 13.401 -0.881 -16.944 1.00 91.12 184 THR A CA 1
ATOM 1469 C C . THR A 1 184 ? 12.930 -2.302 -17.228 1.00 91.12 184 THR A C 1
ATOM 1471 O O . THR A 1 184 ? 11.920 -2.512 -17.905 1.00 91.12 184 THR A O 1
ATOM 1474 N N . ASP A 1 185 ? 13.642 -3.281 -16.665 1.00 92.81 185 ASP A N 1
ATOM 1475 C CA . ASP A 1 185 ? 13.215 -4.677 -16.628 1.00 92.81 185 ASP A CA 1
ATOM 1476 C C . ASP A 1 185 ? 12.530 -5.031 -15.298 1.00 92.81 185 ASP A C 1
ATOM 1478 O O . ASP A 1 185 ? 12.619 -4.319 -14.291 1.00 92.81 185 ASP A O 1
ATOM 1482 N N . LEU A 1 186 ? 11.799 -6.148 -15.309 1.00 92.94 186 LEU A N 1
ATOM 1483 C CA . LEU A 1 186 ? 11.056 -6.603 -14.140 1.00 92.94 186 LEU A CA 1
ATOM 1484 C C . LEU A 1 186 ? 11.975 -6.920 -12.945 1.00 92.94 186 LEU A C 1
ATOM 1486 O O . LEU A 1 186 ? 11.669 -6.426 -11.860 1.00 92.94 186 LEU A O 1
ATOM 1490 N N . PRO A 1 187 ? 13.068 -7.704 -13.076 1.00 92.88 187 PRO A N 1
ATOM 1491 C CA . PRO A 1 187 ? 13.932 -8.018 -11.938 1.00 92.88 187 PRO A CA 1
ATOM 1492 C C . PRO A 1 187 ? 14.491 -6.779 -11.236 1.00 92.88 187 PRO A C 1
ATOM 1494 O O . PRO A 1 187 ? 14.422 -6.694 -10.010 1.00 92.88 187 PRO A O 1
ATOM 1497 N N . THR A 1 188 ? 14.989 -5.804 -11.995 1.00 90.88 188 THR A N 1
ATOM 1498 C CA . THR A 1 188 ? 15.574 -4.570 -11.459 1.00 90.88 188 THR A CA 1
ATOM 1499 C C . THR A 1 188 ? 14.517 -3.741 -10.740 1.00 90.88 188 THR A C 1
ATOM 1501 O O . THR A 1 188 ? 14.722 -3.344 -9.591 1.00 90.88 188 THR A O 1
ATOM 1504 N N . CYS A 1 189 ? 13.353 -3.539 -11.370 1.00 94.12 189 CYS A N 1
ATOM 1505 C CA . CYS A 1 189 ? 12.253 -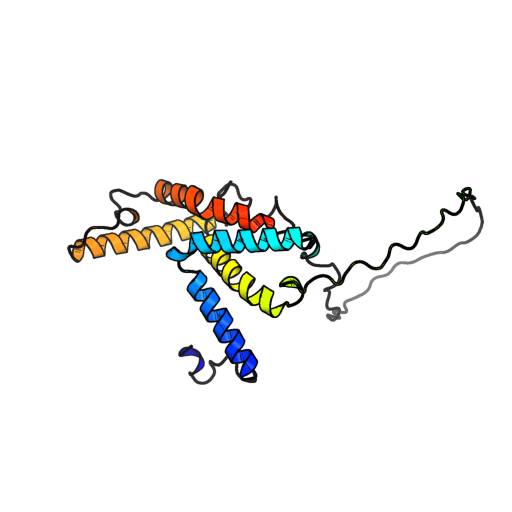2.787 -10.767 1.00 94.12 189 CYS A CA 1
ATOM 1506 C C . CYS A 1 189 ? 11.771 -3.428 -9.459 1.00 94.12 189 CYS A C 1
ATOM 1508 O O . CYS A 1 189 ? 11.594 -2.741 -8.454 1.00 94.12 189 CYS A O 1
ATOM 1510 N N . GLN A 1 190 ? 11.571 -4.748 -9.459 1.00 94.56 190 GLN A N 1
ATOM 1511 C CA . GLN A 1 190 ? 11.074 -5.467 -8.289 1.00 94.56 190 GLN A CA 1
ATOM 1512 C C . GLN A 1 190 ? 12.112 -5.520 -7.160 1.00 94.56 190 GLN A C 1
ATOM 1514 O O . GLN A 1 190 ? 11.756 -5.310 -6.004 1.00 94.56 190 GLN A O 1
ATOM 1519 N N . THR A 1 191 ? 13.394 -5.706 -7.484 1.00 91.75 191 THR A N 1
ATOM 1520 C CA . THR A 1 191 ? 14.485 -5.679 -6.493 1.00 91.75 191 THR A CA 1
ATOM 1521 C C . THR A 1 191 ? 14.587 -4.307 -5.825 1.00 91.75 191 THR A C 1
ATOM 1523 O O . THR A 1 191 ? 14.664 -4.219 -4.601 1.00 91.75 191 THR A O 1
ATOM 1526 N N . GLY A 1 192 ? 14.530 -3.224 -6.609 1.00 92.75 192 GLY A N 1
ATOM 1527 C CA . GLY A 1 192 ? 14.532 -1.860 -6.075 1.00 92.75 192 GLY A CA 1
ATOM 1528 C C . GLY A 1 192 ? 13.321 -1.584 -5.181 1.00 92.75 192 GLY A C 1
ATOM 1529 O O . GLY A 1 192 ? 13.473 -1.058 -4.079 1.00 92.75 192 GLY A O 1
ATOM 1530 N N . PHE A 1 193 ? 12.126 -1.996 -5.613 1.00 94.62 193 PHE A N 1
ATOM 1531 C CA . PHE A 1 193 ? 10.902 -1.840 -4.827 1.00 94.62 193 PHE A CA 1
ATOM 1532 C C . PHE A 1 193 ? 10.965 -2.597 -3.495 1.00 94.62 193 PHE A C 1
ATOM 1534 O O . PHE A 1 193 ? 10.621 -2.040 -2.450 1.00 94.62 193 PHE A O 1
ATOM 1541 N N . ILE A 1 194 ? 11.468 -3.836 -3.505 1.00 93.19 194 ILE A N 1
ATOM 1542 C CA . ILE A 1 194 ? 11.631 -4.626 -2.283 1.00 93.19 194 ILE A CA 1
ATOM 1543 C C . ILE A 1 194 ? 12.594 -3.935 -1.315 1.00 93.19 194 ILE A C 1
ATOM 1545 O O . ILE A 1 194 ? 12.241 -3.703 -0.161 1.00 93.19 194 ILE A O 1
ATOM 1549 N N . ASN A 1 195 ? 13.779 -3.554 -1.793 1.00 92.00 195 ASN A N 1
ATOM 1550 C CA . ASN A 1 195 ? 14.837 -3.018 -0.939 1.00 92.00 195 ASN A CA 1
ATOM 1551 C C . ASN A 1 195 ? 14.514 -1.640 -0.354 1.00 92.00 195 ASN A C 1
ATOM 1553 O O . ASN A 1 195 ? 14.930 -1.343 0.763 1.00 92.00 195 ASN A O 1
ATOM 1557 N N . HIS A 1 196 ? 13.802 -0.791 -1.097 1.00 93.88 196 HIS A N 1
ATOM 1558 C CA . HIS A 1 196 ? 13.607 0.609 -0.711 1.00 93.88 196 HIS A CA 1
ATOM 1559 C C . HIS A 1 196 ? 12.216 0.929 -0.158 1.00 93.88 196 HIS A C 1
ATOM 1561 O O . HIS A 1 196 ? 12.065 1.957 0.498 1.00 93.88 196 HIS A O 1
ATOM 1567 N N . VAL A 1 197 ? 11.211 0.081 -0.398 1.00 94.75 197 VAL A N 1
ATOM 1568 C CA . VAL A 1 197 ? 9.828 0.325 0.051 1.00 94.75 197 VAL A CA 1
ATOM 1569 C C . VAL A 1 197 ? 9.346 -0.791 0.967 1.00 94.75 197 VAL A C 1
ATOM 1571 O O . VAL A 1 197 ? 8.964 -0.543 2.107 1.00 94.75 197 VAL A O 1
ATOM 1574 N N . ILE A 1 198 ? 9.386 -2.032 0.484 1.00 93.12 198 ILE A N 1
ATOM 1575 C CA . ILE A 1 198 ? 8.767 -3.168 1.176 1.00 93.12 198 ILE A CA 1
ATOM 1576 C C . ILE A 1 198 ? 9.537 -3.535 2.435 1.00 93.12 198 ILE A C 1
ATOM 1578 O O . ILE A 1 198 ? 8.953 -3.577 3.513 1.00 93.12 198 ILE A O 1
ATOM 1582 N N . LYS A 1 199 ? 10.841 -3.788 2.317 1.00 89.44 199 LYS A N 1
ATOM 1583 C CA . LYS A 1 199 ? 11.652 -4.246 3.441 1.00 89.44 199 LYS A CA 1
ATOM 1584 C C . LYS A 1 199 ? 11.627 -3.250 4.615 1.00 89.44 199 LYS A C 1
ATOM 1586 O O . LYS A 1 199 ? 11.238 -3.682 5.698 1.00 89.44 199 LYS A O 1
ATOM 1591 N N . PRO A 1 200 ? 11.870 -1.934 4.424 1.00 92.50 200 PRO A N 1
ATOM 1592 C CA . PRO A 1 200 ? 11.755 -0.964 5.517 1.00 92.50 200 PRO A CA 1
ATOM 1593 C C . PRO A 1 200 ? 10.362 -0.926 6.161 1.00 92.50 200 PRO A C 1
ATOM 1595 O O . PRO A 1 200 ? 10.242 -0.807 7.376 1.00 92.50 200 PRO A O 1
ATOM 1598 N N . TRP A 1 201 ? 9.294 -1.049 5.364 1.00 93.12 201 TRP A N 1
ATOM 1599 C CA . TRP A 1 201 ? 7.925 -1.068 5.884 1.00 93.12 201 TRP A CA 1
ATOM 1600 C C . TRP A 1 201 ? 7.660 -2.291 6.768 1.00 93.12 201 TRP A C 1
ATOM 1602 O O . TRP A 1 201 ? 7.169 -2.162 7.890 1.00 93.12 201 TRP A O 1
ATOM 1612 N N . PHE A 1 202 ? 7.999 -3.485 6.277 1.00 88.94 202 PHE A N 1
ATOM 1613 C CA . PHE A 1 202 ? 7.723 -4.737 6.978 1.00 88.94 202 PHE A CA 1
ATOM 1614 C C . PHE A 1 202 ? 8.644 -4.971 8.184 1.00 88.94 202 PHE A C 1
ATOM 1616 O O . PHE A 1 202 ? 8.206 -5.575 9.164 1.00 88.94 202 PHE A O 1
ATOM 1623 N N . GLU A 1 203 ? 9.864 -4.430 8.183 1.00 86.88 203 GLU A N 1
ATOM 1624 C CA . GLU A 1 203 ? 10.730 -4.391 9.372 1.00 86.88 203 GLU A CA 1
ATOM 1625 C C . GLU A 1 203 ? 10.082 -3.607 10.523 1.00 86.88 203 GLU A C 1
ATOM 1627 O O . GLU A 1 203 ? 10.157 -4.025 11.677 1.00 86.88 203 GLU A O 1
ATOM 1632 N N . ILE A 1 204 ? 9.386 -2.503 10.228 1.00 89.69 204 ILE A N 1
ATOM 1633 C CA . ILE A 1 204 ? 8.653 -1.744 11.250 1.00 89.69 204 ILE A CA 1
ATOM 1634 C C . ILE A 1 204 ? 7.362 -2.483 11.624 1.00 89.69 204 ILE A C 1
ATOM 1636 O O . ILE A 1 204 ? 7.093 -2.687 12.805 1.00 89.69 204 ILE A O 1
ATOM 1640 N N . TRP A 1 205 ? 6.579 -2.928 10.636 1.00 87.62 205 TRP A N 1
ATOM 1641 C CA . TRP A 1 205 ? 5.285 -3.584 10.862 1.00 87.62 205 TRP A CA 1
ATOM 1642 C C . TRP A 1 205 ? 5.388 -4.844 11.726 1.00 87.62 205 TRP A C 1
ATOM 1644 O O . TRP A 1 205 ? 4.558 -5.061 12.605 1.00 87.62 205 TRP A O 1
ATOM 1654 N N . THR A 1 206 ? 6.418 -5.667 11.523 1.00 82.38 206 THR A N 1
ATOM 1655 C CA . THR A 1 206 ? 6.610 -6.900 12.307 1.00 82.38 206 THR A CA 1
ATOM 1656 C C . THR A 1 206 ? 6.853 -6.632 13.791 1.00 82.38 206 THR A C 1
ATOM 1658 O O . THR A 1 206 ? 6.534 -7.495 14.604 1.00 82.38 206 THR A O 1
ATOM 1661 N N . ARG A 1 207 ? 7.307 -5.431 14.184 1.00 83.25 207 ARG A N 1
ATOM 1662 C CA . ARG A 1 207 ? 7.436 -5.043 15.602 1.00 83.25 207 ARG A CA 1
ATOM 1663 C C . ARG A 1 207 ? 6.088 -5.014 16.332 1.00 83.25 207 ARG A C 1
ATOM 1665 O O . ARG A 1 207 ? 6.089 -5.183 17.548 1.00 83.25 207 ARG A O 1
ATOM 1672 N N . LEU A 1 208 ? 4.972 -4.822 15.615 1.00 77.81 208 LEU A N 1
ATOM 1673 C CA . LEU A 1 208 ? 3.615 -4.879 16.176 1.00 77.81 208 LEU A CA 1
ATOM 1674 C C . LEU A 1 208 ? 3.098 -6.305 16.389 1.00 77.81 208 LEU A C 1
ATOM 1676 O O . LEU A 1 208 ? 2.125 -6.486 17.116 1.00 77.81 208 LEU A O 1
ATOM 1680 N N . LEU A 1 209 ? 3.686 -7.303 15.729 1.00 75.06 209 LEU A N 1
ATOM 1681 C CA . LEU A 1 209 ? 3.164 -8.664 15.738 1.00 75.06 209 LEU A CA 1
ATOM 1682 C C . LEU A 1 209 ? 3.882 -9.517 16.796 1.00 75.06 209 LEU A C 1
ATOM 1684 O O . LEU A 1 209 ? 5.085 -9.349 16.998 1.00 75.06 209 LEU A O 1
ATOM 1688 N N . PRO A 1 210 ? 3.182 -10.465 17.444 1.00 66.75 210 PRO A N 1
ATOM 1689 C CA . PRO A 1 210 ? 3.811 -11.455 18.322 1.00 66.75 210 PRO A CA 1
ATOM 1690 C C . PRO A 1 210 ? 4.803 -12.345 17.555 1.00 66.75 210 PRO A C 1
ATOM 1692 O O . PRO A 1 210 ? 5.891 -12.652 18.037 1.00 66.75 210 PRO A O 1
ATOM 1695 N N . GLU A 1 211 ? 4.469 -12.700 16.314 1.00 64.44 211 GLU A N 1
ATOM 1696 C CA . GLU A 1 211 ? 5.260 -13.578 15.446 1.00 64.44 211 GLU A CA 1
ATOM 1697 C C . GLU A 1 211 ? 6.386 -12.831 14.713 1.00 64.44 211 GLU A C 1
ATOM 1699 O O . GLU A 1 211 ? 6.513 -12.879 13.489 1.00 64.44 211 GLU A O 1
ATOM 1704 N N . LYS A 1 212 ? 7.246 -12.144 15.472 1.00 63.22 212 LYS A N 1
ATOM 1705 C CA . LYS A 1 212 ? 8.329 -11.280 14.959 1.00 63.22 212 LYS A CA 1
ATOM 1706 C C . LYS A 1 212 ? 9.347 -11.982 14.058 1.00 63.22 212 LYS A C 1
ATOM 1708 O O . LYS A 1 212 ? 10.183 -11.295 13.492 1.00 63.22 212 LYS A O 1
ATOM 1713 N N . PHE A 1 213 ? 9.310 -13.312 13.947 1.00 62.44 213 PHE A N 1
ATOM 1714 C CA . PHE A 1 213 ? 10.246 -14.127 13.162 1.00 62.44 213 PHE A CA 1
ATOM 1715 C C . PHE A 1 213 ? 9.558 -15.213 12.317 1.00 62.44 213 PHE A C 1
ATOM 1717 O O . PHE A 1 213 ? 10.232 -16.100 11.791 1.00 62.44 213 PHE A O 1
ATOM 1724 N N . ALA A 1 214 ? 8.228 -15.178 12.198 1.00 59.50 214 ALA A N 1
ATOM 1725 C CA . ALA A 1 214 ? 7.450 -16.193 11.491 1.00 59.50 214 ALA A CA 1
ATOM 1726 C C . ALA A 1 214 ? 6.394 -15.564 10.566 1.00 59.50 214 ALA A C 1
ATOM 1728 O O . ALA A 1 214 ? 6.131 -14.362 10.591 1.00 59.50 214 ALA A O 1
ATOM 1729 N N . GLY A 1 215 ? 5.827 -16.383 9.680 1.00 60.62 215 GLY A N 1
ATOM 1730 C CA . GLY A 1 215 ? 4.746 -15.973 8.786 1.00 60.62 215 GLY A CA 1
ATOM 1731 C C . GLY A 1 215 ? 5.184 -15.443 7.408 1.00 60.62 215 GLY A C 1
ATOM 1732 O O . GLY A 1 215 ? 6.367 -15.430 7.059 1.00 60.62 215 GLY A O 1
ATOM 1733 N N . PRO A 1 216 ? 4.214 -15.026 6.571 1.00 52.59 216 PRO A N 1
ATOM 1734 C CA . PRO A 1 216 ? 4.434 -14.677 5.160 1.00 52.59 216 PRO A CA 1
ATOM 1735 C C . PRO A 1 216 ? 5.389 -13.488 4.953 1.00 52.59 216 PRO A C 1
ATOM 1737 O O . PRO A 1 216 ? 5.997 -13.348 3.894 1.00 52.59 216 PRO A O 1
ATOM 1740 N N . LEU A 1 217 ? 5.575 -12.660 5.982 1.00 54.03 217 LEU A N 1
ATOM 1741 C CA . LEU A 1 217 ? 6.495 -11.521 5.968 1.00 54.03 217 LEU A CA 1
ATOM 1742 C C . LEU A 1 217 ? 7.970 -11.939 6.036 1.00 54.03 217 LEU A C 1
ATOM 1744 O O . LEU A 1 217 ? 8.829 -11.184 5.598 1.00 54.03 217 LEU A O 1
ATOM 1748 N N . PHE A 1 218 ? 8.248 -13.158 6.510 1.00 58.59 218 PHE A N 1
ATOM 1749 C CA . PHE A 1 218 ?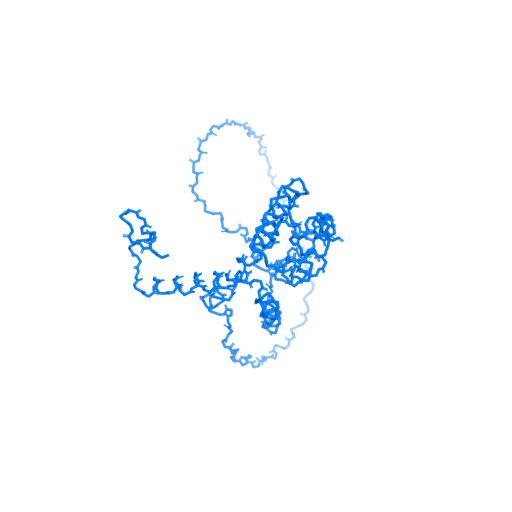 9.588 -13.744 6.587 1.00 58.59 218 PHE A CA 1
ATOM 1750 C C . PHE A 1 218 ? 9.939 -14.656 5.403 1.00 58.59 218 PHE A C 1
ATOM 1752 O O . PHE A 1 218 ? 10.946 -15.366 5.430 1.00 58.59 218 PHE A O 1
ATOM 1759 N N . LEU A 1 219 ? 9.137 -14.647 4.332 1.00 58.12 219 LEU A N 1
ATOM 1760 C CA . LEU A 1 219 ? 9.463 -15.386 3.113 1.00 58.12 219 LEU A CA 1
ATOM 1761 C C . LEU A 1 219 ? 10.756 -14.847 2.475 1.00 58.12 219 LEU A C 1
ATOM 1763 O O . LEU A 1 219 ? 10.961 -13.639 2.392 1.00 58.12 219 LEU A O 1
ATOM 1767 N N . LYS A 1 220 ? 11.571 -15.756 1.915 1.00 59.38 220 LYS A N 1
ATOM 1768 C CA . LYS A 1 220 ? 12.851 -15.486 1.212 1.00 59.38 220 LYS A CA 1
ATOM 1769 C C . LYS A 1 220 ? 12.787 -14.453 0.072 1.00 59.38 220 LYS A C 1
ATOM 1771 O O . LYS A 1 220 ? 13.799 -14.150 -0.541 1.00 59.38 220 LYS A O 1
ATOM 1776 N N . ASN A 1 221 ? 11.592 -14.002 -0.300 1.00 58.50 221 ASN A N 1
ATOM 1777 C CA . ASN A 1 221 ? 11.422 -12.979 -1.326 1.00 58.50 221 ASN A CA 1
ATOM 1778 C C . ASN A 1 221 ? 11.662 -11.565 -0.771 1.00 58.50 221 ASN A C 1
ATOM 1780 O O . ASN A 1 221 ? 11.940 -10.665 -1.554 1.00 58.50 221 ASN A O 1
ATOM 1784 N N . VAL A 1 222 ? 11.501 -11.367 0.544 1.00 56.09 222 VAL A N 1
ATOM 1785 C CA . VAL A 1 222 ? 11.598 -10.057 1.217 1.00 56.09 222 VAL A CA 1
ATOM 1786 C C . VAL A 1 222 ? 12.845 -9.960 2.114 1.00 56.09 222 VAL A C 1
ATOM 1788 O O . VAL A 1 222 ? 13.353 -8.858 2.322 1.00 56.09 222 VAL A O 1
ATOM 1791 N N . ASN A 1 223 ? 13.366 -11.102 2.584 1.00 47.19 223 ASN A N 1
ATOM 1792 C CA . ASN A 1 223 ? 14.602 -11.237 3.371 1.00 47.19 223 ASN A CA 1
ATOM 1793 C C . ASN A 1 223 ? 15.724 -11.880 2.564 1.00 47.19 223 ASN A C 1
ATOM 1795 O O . ASN A 1 223 ? 16.870 -11.395 2.697 1.00 47.19 223 ASN A O 1
#

pLDDT: mean 77.64, std 22.2, range [31.41, 98.44]

Radius of gyration: 28.26 Å; chains: 1; bounding box: 47×66×86 Å

Secondary structure (DSSP, 8-state):
-GGGGSTT--TTTT--HHHHHHHHHHHHHHHHHT-GGGHHHHHHHHHHHHHHHHHTT--GGGGSPPTT----------------------------PPPPPP------PPPPPPPPPPTTT-HHHHHHHHHHHHHHHHHT-GGGS-HHHHHHHHHHHHHHHHHHHHHHHHTTPPPPGGG-TTT--HHHHHHHHIIIIIHHHHHHHGGGSS-TT-SGGGSTTT-

Organism: Reticulomyxa filosa (NCBI:txid46433)

InterPro domains:
  IPR002073 3'5'-cyclic nucleotide phosphodiesterase, catalytic domain [PF00233] (2-211)
  IPR002073 3'5'-cyclic nucleotide phosphodiesterase, catalytic domain [PS51845] (1-223)
  IPR023088 3'5'-cyclic nucleotide phosphodiesterase [PR00387] (135-148)
  IPR023088 3'5'-cyclic nucleotide phosphodiesterase [PR00387] (152-168)
  IPR036971 3'5'-cyclic nucleotide phosphodiesterase, catalytic domain superfamily [G3DSA:1.10.1300.10] (1-223)

Foldseek 3Di:
DVQCVDPPRPPCPPPDPVVVVLVVLLVVLLVVLLPPVCLVVLLVLLLVVLVLCVVVVPDLLVPPDDPPPPPPDDPPDDDDDDDDDDDDDDDDDDDDDDDDDDDDDPPDDDDDPDDDDGCVVPPSSVCSSVNSSVSNLVVLCLLLADPVRSVVVLVVVLVVLLVQQVVCVVVVHDGDQSSDPVRHDSVVVLVCCLVPRVLSSLLSVLSSHSCSCDDSSNPPSND